Protein AF-A0A7S1WDT6-F1 (afdb_monomer_lite)

Foldseek 3Di:
DDDDPPPPPCDPVVVLVVLVVVLVVLCVVPPDDDDPPPPDDPPPVVSCVVCVVVPQDQPDPPDDDDPPPDKDKAWDADPPPRFIKIKIWGWGDDPPDIDIDIDIDGDDPPDDDPPCNPPPPPPDPPCDDCVNPPDQPQVVVDDPPDPPPPDPFAAADCVFLPVVRVVLAFKKFKDQQLPDGPWIKGAGHPQWIDIPQGIWGWGWDDDPVDPFGTWIWIDDPQKIWTWGWDPVCPPPVRATKIATLDIDRHPVDDDPVPDDCVVCVLSRDPPRDGPGSMMMGRDPVHPPPPPDD

Secondary structure (DSSP, 8-state):
--------TT--HHHHHHHHHHHHHHHHTS-----TT--SPPPHHHHHHHHGGGPPPP--TTS--------EEEEEE-TTT--EEEEEEEEEEETTEEEEEEEEEEPPTT-PPPTT-------S--S-SHHHHSS-HHHHHS-----------PPPPHHHHHHHHHTT-SEEEEETTSSS--EEEEEETTTEEEETTEEEEEEEE--TT--SPPEEEEEETTEEEEEEEEGGGGGGTPPPEEEEEEEEEBTTB--GGGS-HHHHHHHHSTTSPPSSS-EEEE-TT-TTS-S--

Radius of gyration: 24.66 Å; chains: 1; bounding box: 57×55×72 Å

Structure (mmCIF, N/CA/C/O backbone):
data_AF-A0A7S1WDT6-F1
#
_entry.id   AF-A0A7S1WDT6-F1
#
loop_
_atom_site.group_PDB
_atom_site.id
_atom_site.type_symbol
_atom_site.label_atom_id
_atom_site.label_alt_id
_atom_site.label_comp_id
_atom_site.label_asym_id
_atom_site.label_entity_id
_atom_site.label_seq_id
_atom_site.pdbx_PDB_ins_code
_atom_site.Cartn_x
_atom_site.Cartn_y
_atom_site.Cartn_z
_atom_site.occupancy
_atom_site.B_iso_or_equiv
_atom_site.auth_seq_id
_atom_site.auth_comp_id
_atom_site.auth_asym_id
_atom_site.auth_atom_id
_atom_site.pdbx_PDB_model_num
ATOM 1 N N . GLY A 1 1 ? 2.049 2.351 37.749 1.00 26.62 1 GLY A N 1
ATOM 2 C CA . GLY A 1 1 ? 2.563 3.447 36.909 1.00 26.62 1 GLY A CA 1
ATOM 3 C C . GLY A 1 1 ? 2.122 3.171 35.496 1.00 26.62 1 GLY A C 1
ATOM 4 O O . GLY A 1 1 ? 2.400 2.084 35.021 1.00 26.62 1 GLY A O 1
ATOM 5 N N . GLY A 1 2 ? 1.353 4.072 34.885 1.00 25.47 2 GLY A N 1
ATOM 6 C CA . GLY A 1 2 ? 0.931 3.913 33.493 1.00 25.47 2 GLY A CA 1
ATOM 7 C C . GLY A 1 2 ? 2.073 4.311 32.568 1.00 25.47 2 GLY A C 1
ATOM 8 O O . GLY A 1 2 ? 2.580 5.428 32.679 1.00 25.47 2 GLY A O 1
ATOM 9 N N . GLU A 1 3 ? 2.504 3.397 31.705 1.00 27.56 3 GLU A N 1
ATOM 10 C CA . GLU A 1 3 ? 3.476 3.706 30.664 1.00 27.56 3 GLU A CA 1
ATOM 11 C C . GLU A 1 3 ? 2.897 4.734 29.687 1.00 27.56 3 GLU A C 1
ATOM 13 O O . GLU A 1 3 ? 1.706 4.755 29.365 1.00 27.56 3 GLU A O 1
ATOM 18 N N . ARG A 1 4 ? 3.764 5.654 29.266 1.00 28.03 4 ARG A N 1
ATOM 19 C CA . ARG A 1 4 ? 3.441 6.780 28.398 1.00 28.03 4 ARG A CA 1
ATOM 20 C C . ARG A 1 4 ? 3.165 6.221 27.001 1.00 28.03 4 ARG A C 1
ATOM 22 O O . ARG A 1 4 ? 4.099 5.872 26.288 1.00 28.03 4 ARG A O 1
ATOM 29 N N . PHE A 1 5 ? 1.896 6.138 26.607 1.00 27.44 5 PHE A N 1
ATOM 30 C CA . PHE A 1 5 ? 1.534 5.836 25.223 1.00 27.44 5 PHE A CA 1
ATOM 31 C C . PHE A 1 5 ? 2.004 7.009 24.354 1.00 27.44 5 PHE A C 1
ATOM 33 O O . PHE A 1 5 ? 1.403 8.085 24.353 1.00 27.44 5 PHE A O 1
ATOM 40 N N . VAL A 1 6 ? 3.121 6.833 23.649 1.00 30.48 6 VAL A N 1
ATOM 41 C CA . VAL A 1 6 ? 3.509 7.728 22.559 1.00 30.48 6 VAL A CA 1
ATOM 42 C C . VAL A 1 6 ? 2.589 7.361 21.405 1.00 30.48 6 VAL A C 1
ATOM 44 O O . VAL A 1 6 ? 2.893 6.480 20.610 1.00 30.48 6 VAL A O 1
ATOM 47 N N . GLY A 1 7 ? 1.396 7.962 21.398 1.00 32.97 7 GLY A N 1
ATOM 48 C CA . GLY A 1 7 ? 0.466 7.853 20.285 1.00 32.97 7 GLY A CA 1
ATOM 49 C C . GLY A 1 7 ? 1.189 8.297 19.027 1.00 32.97 7 GLY A C 1
ATOM 50 O O . GLY A 1 7 ? 1.454 9.487 18.861 1.00 3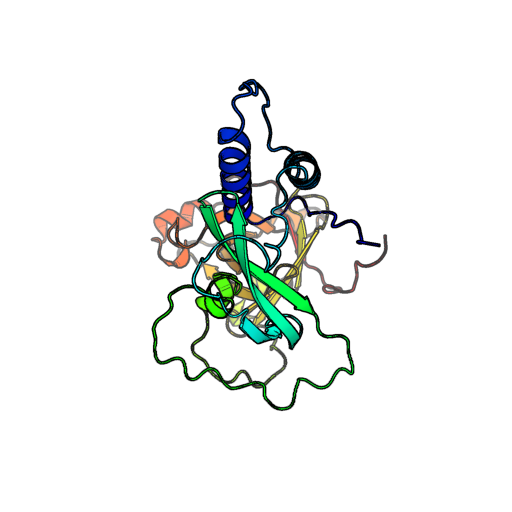2.97 7 GLY A O 1
ATOM 51 N N . ALA A 1 8 ? 1.567 7.320 18.206 1.00 34.94 8 ALA A N 1
ATOM 52 C CA . ALA A 1 8 ? 2.167 7.549 16.914 1.00 34.94 8 ALA A CA 1
ATOM 53 C C . ALA A 1 8 ? 1.276 8.517 16.132 1.00 34.94 8 ALA A C 1
ATOM 55 O O . ALA A 1 8 ? 0.048 8.426 16.163 1.00 34.94 8 ALA A O 1
ATOM 56 N N . SER A 1 9 ? 1.912 9.422 15.407 1.00 33.16 9 SER A N 1
ATOM 57 C CA . SER A 1 9 ? 1.346 10.347 14.422 1.00 33.16 9 SER A CA 1
ATOM 58 C C . SER A 1 9 ? 0.532 9.681 13.292 1.00 33.16 9 SER A C 1
ATOM 60 O O . SER A 1 9 ? 0.111 10.367 12.369 1.00 33.16 9 SER A O 1
ATOM 62 N N . ASP A 1 10 ? 0.257 8.379 13.396 1.00 38.50 10 ASP A N 1
ATOM 63 C CA . ASP A 1 10 ? -0.354 7.518 12.387 1.00 38.50 10 ASP A CA 1
ATOM 64 C C . ASP A 1 10 ? -1.618 6.822 12.915 1.00 38.50 10 ASP A C 1
ATOM 66 O O . ASP A 1 10 ? -1.903 5.671 12.583 1.00 38.50 10 ASP A O 1
ATOM 70 N N . LEU A 1 11 ? -2.411 7.495 13.758 1.00 47.97 11 LEU A N 1
ATOM 71 C CA . LEU A 1 11 ? -3.788 7.038 13.953 1.00 47.97 11 LEU A CA 1
ATOM 72 C C . LEU A 1 11 ? -4.481 7.032 12.588 1.00 47.97 11 LEU A C 1
ATOM 74 O O . LEU A 1 11 ? -4.348 7.995 11.829 1.00 47.97 11 LEU A O 1
ATOM 78 N N . ALA A 1 12 ? -5.221 5.968 12.282 1.00 53.84 12 ALA A N 1
ATOM 79 C CA . ALA A 1 12 ? -6.007 5.911 11.059 1.00 53.84 12 ALA A CA 1
ATOM 80 C C . ALA A 1 12 ? -6.899 7.178 10.958 1.00 53.84 12 ALA A C 1
ATOM 82 O O . ALA A 1 12 ? -7.413 7.640 11.982 1.00 53.84 12 ALA A O 1
ATOM 83 N N . PRO A 1 13 ? -7.034 7.819 9.779 1.00 49.00 13 PRO A N 1
ATOM 84 C CA . PRO A 1 13 ? -7.700 9.124 9.664 1.00 49.00 13 PRO A CA 1
ATOM 85 C C . PRO A 1 13 ? -9.135 9.159 10.207 1.00 49.00 13 PRO A C 1
ATOM 87 O O . PRO A 1 13 ? -9.582 10.170 10.736 1.00 49.00 13 PRO A O 1
ATOM 90 N N . ASP A 1 14 ? -9.853 8.047 10.115 1.00 44.75 14 ASP A N 1
ATOM 91 C CA . ASP A 1 14 ? -11.170 7.835 10.716 1.00 44.75 14 ASP A CA 1
ATOM 92 C C . ASP A 1 14 ? -11.129 7.860 12.250 1.00 44.75 14 ASP A C 1
ATOM 94 O O . ASP A 1 14 ? -11.975 8.499 12.874 1.00 44.75 14 ASP A O 1
ATOM 98 N N . LEU A 1 15 ? -10.112 7.254 12.862 1.00 58.62 15 LEU A N 1
ATOM 99 C CA . LEU A 1 15 ? -9.871 7.338 14.300 1.00 58.62 15 LEU A CA 1
ATOM 100 C C . LEU A 1 15 ? -9.477 8.759 14.726 1.00 58.62 15 LEU A C 1
ATOM 102 O O . LEU A 1 15 ? -9.926 9.222 15.772 1.00 58.62 15 LEU A O 1
ATOM 106 N N . GLN A 1 16 ? -8.713 9.488 13.907 1.00 53.78 16 GLN A N 1
ATOM 107 C CA . GLN A 1 16 ? -8.427 10.908 14.155 1.00 53.78 16 GLN A CA 1
ATOM 108 C C . GLN A 1 16 ? -9.712 11.745 14.140 1.00 53.78 16 GLN A C 1
ATOM 110 O O . GLN A 1 16 ? -9.952 12.506 15.074 1.00 53.78 16 GLN A O 1
ATOM 115 N N . VAL A 1 17 ? -10.574 11.562 13.134 1.00 55.88 17 VAL A N 1
ATOM 116 C CA . VAL A 1 17 ? -11.878 12.244 13.034 1.00 55.88 17 VAL A CA 1
ATOM 117 C C . VAL A 1 17 ? -12.789 11.875 14.207 1.00 55.88 17 VAL A C 1
ATOM 119 O O . VAL A 1 17 ? -13.411 12.758 14.800 1.00 55.88 17 VAL A O 1
ATOM 122 N N . ALA A 1 18 ? -12.841 10.597 14.589 1.00 63.66 18 ALA A N 1
ATOM 123 C CA . ALA A 1 18 ? -13.619 10.137 15.735 1.00 63.66 18 ALA A CA 1
ATOM 124 C C . ALA A 1 18 ? -13.128 10.777 17.042 1.00 63.66 18 ALA A C 1
ATOM 126 O O . ALA A 1 18 ? -13.936 11.291 17.813 1.00 63.66 18 ALA A O 1
ATOM 127 N N . LEU A 1 19 ? -11.813 10.821 17.269 1.00 62.44 19 LEU A N 1
ATOM 128 C CA . LEU A 1 19 ? -11.220 11.461 18.445 1.00 62.44 19 LEU A CA 1
ATOM 129 C C . LEU A 1 19 ? -11.440 12.975 18.456 1.00 62.44 19 LEU A C 1
ATOM 131 O O . LEU A 1 19 ? -11.729 13.532 19.513 1.00 62.44 19 LEU A O 1
ATOM 135 N N . MET A 1 20 ? -11.379 13.634 17.296 1.00 57.69 20 MET A N 1
ATOM 136 C CA . MET A 1 20 ? -11.708 15.055 17.165 1.00 57.69 20 MET A CA 1
ATOM 137 C C . MET A 1 20 ? -13.166 15.312 17.536 1.00 57.69 20 MET A C 1
ATOM 139 O O . MET A 1 20 ? -13.462 16.220 18.306 1.00 57.69 20 MET A O 1
ATOM 143 N N . ARG A 1 21 ? -14.081 14.464 17.057 1.00 60.41 21 ARG A N 1
ATOM 144 C CA . ARG A 1 21 ? -15.506 14.593 17.357 1.00 60.41 21 ARG A CA 1
ATOM 145 C C . ARG A 1 21 ? -15.811 14.331 18.829 1.00 60.41 21 ARG A C 1
ATOM 147 O O . ARG A 1 21 ? -16.617 15.043 19.420 1.00 60.41 21 ARG A O 1
ATOM 154 N N . ILE A 1 22 ? -15.155 13.341 19.431 1.00 63.25 22 ILE A N 1
ATOM 155 C CA . ILE A 1 22 ? -15.232 13.077 20.874 1.00 63.25 22 ILE A CA 1
ATOM 156 C C . ILE A 1 22 ? -14.720 14.292 21.659 1.00 63.25 22 ILE A C 1
ATOM 158 O O . ILE A 1 22 ? -15.359 14.701 22.627 1.00 63.25 22 ILE A O 1
ATOM 162 N N . HIS A 1 23 ? -13.618 14.908 21.221 1.00 59.66 23 HIS A N 1
ATOM 163 C CA . HIS A 1 23 ? -13.080 16.119 21.836 1.00 59.66 23 HIS A CA 1
ATOM 164 C C . HIS A 1 23 ? -14.052 17.305 21.731 1.00 59.66 23 HIS A C 1
ATOM 166 O O . HIS A 1 23 ? -14.363 17.926 22.745 1.00 59.66 23 HIS A O 1
ATOM 172 N N . GLU A 1 24 ? -14.602 17.579 20.545 1.00 60.53 24 GLU A N 1
ATOM 173 C CA . GLU A 1 24 ? -15.617 18.622 20.338 1.00 60.53 24 GLU A CA 1
ATOM 174 C C . GLU A 1 24 ? -16.837 18.430 21.245 1.00 60.53 24 GLU A C 1
ATOM 176 O O . GLU A 1 24 ? -17.303 19.382 21.867 1.00 60.53 24 GLU A O 1
ATOM 181 N N . LEU A 1 25 ? -17.346 17.198 21.348 1.00 58.75 25 LEU A N 1
ATOM 182 C CA . LEU A 1 25 ? -18.493 16.871 22.196 1.00 58.75 25 LEU A CA 1
ATOM 183 C C . LEU A 1 25 ? -18.177 17.040 23.688 1.00 58.75 25 LEU A C 1
ATOM 185 O O . LEU A 1 25 ? -19.023 17.527 24.438 1.00 58.75 25 LEU A O 1
ATOM 189 N N . ALA A 1 26 ? -16.963 16.688 24.117 1.00 59.03 26 ALA A N 1
ATOM 190 C CA . ALA A 1 26 ? -16.516 16.897 25.492 1.00 59.03 26 ALA A CA 1
ATOM 191 C C . ALA A 1 26 ? -16.398 18.392 25.841 1.00 59.03 26 ALA A C 1
ATOM 193 O O . ALA A 1 26 ? -16.759 18.791 26.949 1.00 59.03 26 ALA A O 1
ATOM 194 N N . VAL A 1 27 ? -15.943 19.219 24.893 1.00 59.66 27 VAL A N 1
ATOM 195 C CA . VAL A 1 27 ? -15.761 20.671 25.068 1.00 59.66 27 VAL A CA 1
ATOM 196 C C . VAL A 1 27 ? -17.079 21.440 24.951 1.00 59.66 27 VAL A C 1
ATOM 198 O O . VAL A 1 27 ? -17.296 22.381 25.711 1.00 59.66 27 VAL A O 1
ATOM 201 N N . ALA A 1 28 ? -18.000 21.037 24.072 1.00 57.81 28 ALA A N 1
ATOM 202 C CA . ALA A 1 28 ? -19.304 21.691 23.907 1.00 57.81 28 ALA A CA 1
ATOM 203 C C . ALA A 1 28 ? -20.180 21.640 25.178 1.00 57.81 28 ALA A C 1
ATOM 205 O O . ALA A 1 28 ? -21.069 22.472 25.347 1.00 57.81 28 ALA A O 1
ATOM 206 N N . GLY A 1 29 ? -19.905 20.705 26.097 1.00 54.53 29 GLY A N 1
ATOM 207 C CA . GLY A 1 29 ? -20.515 20.657 27.432 1.00 54.53 29 GLY A CA 1
ATOM 208 C C . GLY A 1 29 ? -19.984 21.709 28.417 1.00 54.53 29 GLY A C 1
ATOM 209 O O . GLY A 1 29 ? -20.568 21.900 29.481 1.00 54.53 29 GLY A O 1
ATOM 210 N N . THR A 1 30 ? -18.899 22.409 28.079 1.00 49.03 30 THR A N 1
ATOM 211 C CA . THR A 1 30 ? -18.354 23.530 28.851 1.00 49.03 30 THR A CA 1
ATOM 212 C C . THR A 1 30 ? -18.602 24.835 28.115 1.00 49.03 30 THR A C 1
ATOM 214 O O . THR A 1 30 ? -18.103 25.056 27.020 1.00 49.03 30 THR A O 1
ATOM 217 N N . THR A 1 31 ? -19.351 25.745 28.729 1.00 46.53 31 THR A N 1
ATOM 218 C CA . THR A 1 31 ? -19.718 27.072 28.201 1.00 46.53 31 THR A CA 1
ATOM 219 C C . THR A 1 31 ? -18.538 28.057 28.072 1.00 46.53 31 THR A C 1
ATOM 221 O O . THR A 1 31 ? -18.723 29.270 28.154 1.00 46.53 31 THR A O 1
ATOM 224 N N . GLY A 1 32 ? -17.309 27.570 27.883 1.00 50.16 32 GLY A N 1
ATOM 225 C CA . GLY A 1 32 ? -16.106 28.373 27.691 1.00 50.16 32 GLY A CA 1
ATOM 226 C C . GLY A 1 32 ? -15.715 28.433 26.218 1.00 50.16 32 GLY A C 1
ATOM 227 O O . GLY A 1 32 ? -15.351 27.419 25.631 1.00 50.16 32 GLY A O 1
ATOM 228 N N . LYS A 1 33 ? -15.773 29.629 25.623 1.00 45.94 33 LYS A N 1
ATOM 229 C CA . LYS A 1 33 ? -15.303 29.912 24.258 1.00 45.94 33 LYS A CA 1
ATOM 230 C C . LYS A 1 33 ? -13.835 29.491 24.099 1.00 45.94 33 LYS A C 1
ATOM 232 O O . LYS A 1 33 ? -12.950 30.222 24.535 1.00 45.94 33 LYS A O 1
ATOM 237 N N . PHE A 1 34 ? -13.571 28.369 23.435 1.00 47.62 34 PHE A N 1
ATOM 238 C CA . PHE A 1 34 ? -12.261 28.137 22.832 1.00 47.62 34 PHE A CA 1
ATOM 239 C C . PHE A 1 34 ? -12.220 28.823 21.465 1.00 47.62 34 PHE A C 1
ATOM 241 O O . PHE A 1 34 ? -13.131 28.681 20.650 1.00 47.62 34 PHE A O 1
ATOM 248 N N . ALA A 1 35 ? -11.194 29.650 21.272 1.00 45.47 35 ALA A N 1
ATOM 249 C CA . ALA A 1 35 ? -10.995 30.453 20.077 1.00 45.47 35 ALA A CA 1
ATOM 250 C C . ALA A 1 35 ? -10.724 29.558 18.859 1.00 45.47 35 ALA A C 1
ATOM 252 O O . ALA A 1 35 ? -9.894 28.654 18.912 1.00 45.47 35 ALA A O 1
ATOM 253 N N . ALA A 1 36 ? -11.402 29.855 17.752 1.00 47.84 36 ALA A N 1
ATOM 254 C CA . ALA A 1 36 ? -11.331 29.153 16.470 1.00 47.84 36 ALA A CA 1
ATOM 255 C C . ALA A 1 36 ? -9.990 29.330 15.712 1.00 47.84 36 ALA A C 1
ATOM 257 O O . ALA A 1 36 ? -9.953 29.191 14.494 1.00 47.84 36 ALA A O 1
ATOM 258 N N . GLU A 1 37 ? -8.895 29.656 16.404 1.00 44.19 37 GLU A N 1
ATOM 259 C CA . GLU A 1 37 ? -7.611 30.036 15.791 1.00 44.19 37 GLU A CA 1
ATOM 260 C C . GLU A 1 37 ? -6.515 28.961 15.893 1.00 44.19 37 GLU A C 1
ATOM 262 O O . GLU A 1 37 ? -5.407 29.162 15.398 1.00 44.19 37 GLU A O 1
ATOM 267 N N . ALA A 1 38 ? -6.793 27.792 16.477 1.00 42.78 38 ALA A N 1
ATOM 268 C CA . ALA A 1 38 ? -5.830 26.690 16.487 1.00 42.78 38 ALA A CA 1
ATOM 269 C C . ALA A 1 38 ? -5.794 25.988 15.115 1.00 42.78 38 ALA A C 1
ATOM 271 O O . ALA A 1 38 ? -6.509 25.019 14.863 1.00 42.78 38 ALA A O 1
ATOM 272 N N . VAL A 1 39 ? -4.956 26.493 14.208 1.00 37.19 39 VAL A N 1
ATOM 273 C CA . VAL A 1 39 ? -4.614 25.823 12.946 1.00 37.19 39 VAL A CA 1
ATOM 274 C C . VAL A 1 39 ? -3.727 24.615 13.263 1.00 37.19 39 VAL A C 1
ATOM 276 O O . VAL A 1 39 ? -2.512 24.739 13.388 1.00 37.19 39 VAL A O 1
ATOM 279 N N . GLY A 1 40 ? -4.338 23.441 13.427 1.00 49.03 40 GLY A N 1
ATOM 280 C CA . GLY A 1 40 ? -3.635 22.165 13.586 1.00 49.03 40 GLY A CA 1
ATOM 281 C C . GLY A 1 40 ? -4.313 21.223 14.578 1.00 49.03 40 GLY A C 1
ATOM 282 O O . GLY A 1 40 ? -4.915 21.658 15.556 1.00 49.03 40 GLY A O 1
ATOM 283 N N . PHE A 1 41 ? -4.209 19.916 14.326 1.00 47.75 41 PHE A N 1
ATOM 284 C CA . PHE A 1 41 ? -4.684 18.898 15.261 1.00 47.75 41 PHE A CA 1
ATOM 285 C C . PHE A 1 41 ? -3.762 18.913 16.491 1.00 47.75 41 PHE A C 1
ATOM 287 O O . PHE A 1 41 ? -2.562 18.657 16.331 1.00 47.75 41 PHE A O 1
ATOM 294 N N . PRO A 1 42 ? -4.248 19.214 17.710 1.00 56.78 42 PRO A N 1
ATOM 295 C CA . PRO A 1 42 ? -3.440 18.996 18.901 1.00 56.78 42 PRO A CA 1
ATOM 296 C C . PRO A 1 42 ? -3.070 17.513 18.917 1.00 56.78 42 PRO A C 1
ATOM 298 O O . PRO A 1 42 ? -3.948 16.658 18.818 1.00 56.78 42 PRO A O 1
ATOM 301 N N . GLY A 1 43 ? -1.775 17.186 18.963 1.00 58.22 43 GLY A N 1
ATOM 302 C CA . GLY A 1 43 ? -1.341 15.787 18.975 1.00 58.22 43 GLY A CA 1
ATOM 303 C C . GLY A 1 43 ? -2.087 14.991 20.054 1.00 58.22 43 GLY A C 1
ATOM 304 O O . GLY A 1 43 ? -2.492 15.561 21.067 1.00 58.22 43 GLY A O 1
ATOM 305 N N . LEU A 1 44 ? -2.273 13.679 19.866 1.00 51.09 44 LEU A N 1
ATOM 306 C CA . LEU A 1 44 ? -3.100 12.833 20.746 1.00 51.09 44 LEU A CA 1
ATOM 307 C C . LEU A 1 44 ? -2.812 13.044 22.243 1.00 51.09 44 LEU A C 1
ATOM 309 O O . LEU A 1 44 ? -3.730 13.077 23.055 1.00 51.09 44 LEU A O 1
ATOM 313 N N . ALA A 1 45 ? -1.541 13.227 22.605 1.00 53.69 45 ALA A N 1
ATOM 314 C CA . ALA A 1 45 ? -1.126 13.491 23.979 1.00 53.69 45 ALA A CA 1
ATOM 315 C C . ALA A 1 45 ? -1.754 14.768 24.565 1.00 53.69 45 ALA A C 1
ATOM 317 O O . ALA A 1 45 ? -2.137 14.782 25.733 1.00 53.69 45 ALA A O 1
ATOM 318 N N . GLU A 1 46 ? -1.883 15.822 23.762 1.00 61.62 46 GLU A N 1
ATOM 319 C CA . GLU A 1 46 ? -2.496 17.085 24.162 1.00 61.62 46 GLU A CA 1
ATOM 320 C C . GLU A 1 46 ? -4.019 16.960 24.249 1.00 61.62 46 GLU A C 1
ATOM 322 O O . GLU A 1 46 ? -4.602 17.427 25.226 1.00 61.62 46 GLU A O 1
ATOM 327 N N . VAL A 1 47 ? -4.657 16.237 23.318 1.00 60.44 47 VAL A N 1
ATOM 328 C CA . VAL A 1 47 ? -6.086 15.885 23.427 1.00 60.44 47 VAL A CA 1
ATOM 329 C C . VAL A 1 47 ? -6.341 15.139 24.732 1.00 60.44 47 VAL A C 1
ATOM 331 O O . VAL A 1 47 ? -7.166 15.581 25.522 1.00 60.44 47 VAL A O 1
ATOM 334 N N . LEU A 1 48 ? -5.581 14.076 25.014 1.00 59.44 48 LEU A N 1
ATOM 335 C CA . LEU A 1 48 ? -5.710 13.286 26.242 1.00 59.44 48 LEU A CA 1
ATOM 336 C C . LEU A 1 48 ? -5.443 14.116 27.505 1.00 59.44 48 LEU A C 1
ATOM 338 O O . LEU A 1 48 ? -6.123 13.938 28.517 1.00 59.44 48 LEU A O 1
ATOM 342 N N . ARG A 1 49 ? -4.474 15.041 27.463 1.00 72.56 49 ARG A N 1
ATOM 343 C CA . ARG A 1 49 ? -4.187 15.962 28.573 1.00 72.56 49 ARG A CA 1
ATOM 344 C C . ARG A 1 49 ? -5.362 16.903 28.829 1.00 72.56 49 ARG A C 1
ATOM 346 O O . ARG A 1 49 ? -5.762 17.056 29.982 1.00 72.56 49 ARG A O 1
ATOM 353 N N . LEU A 1 50 ? -5.907 17.514 27.778 1.00 65.38 50 LEU A N 1
ATOM 354 C CA . LEU A 1 50 ? -7.036 18.445 27.853 1.00 65.38 50 LEU A CA 1
ATOM 355 C C . LEU A 1 50 ? -8.335 17.735 28.251 1.00 65.38 50 LEU A C 1
ATOM 357 O O . LEU A 1 50 ? -9.132 18.295 29.001 1.00 65.38 50 LEU A O 1
ATOM 361 N N . THR A 1 51 ? -8.535 16.485 27.825 1.00 63.09 51 THR A N 1
ATOM 362 C CA . THR A 1 51 ? -9.731 15.701 28.165 1.00 63.09 51 THR A CA 1
ATOM 363 C C . THR A 1 51 ? -9.637 14.997 29.517 1.00 63.09 51 THR A C 1
ATOM 365 O O . THR A 1 51 ? -10.625 14.419 29.961 1.00 63.09 51 THR A O 1
ATOM 368 N N . ARG A 1 52 ? -8.493 15.050 30.215 1.00 70.50 52 ARG A N 1
ATOM 369 C CA . ARG A 1 52 ? -8.286 14.336 31.489 1.00 70.50 52 ARG A CA 1
ATOM 370 C C . ARG A 1 52 ? -9.282 14.741 32.578 1.00 70.50 52 ARG A C 1
ATOM 372 O O . ARG A 1 52 ? -9.731 13.881 33.323 1.00 70.50 52 ARG A O 1
ATOM 379 N N . GLY A 1 53 ? -9.648 16.022 32.654 1.00 65.75 53 GLY A N 1
ATOM 380 C CA . GLY A 1 53 ? -10.660 16.520 33.600 1.00 65.75 53 GLY A CA 1
ATOM 381 C C . GLY A 1 53 ? -12.099 16.121 33.247 1.00 65.75 53 GLY A C 1
ATOM 382 O O . GLY A 1 53 ? -13.009 16.330 34.040 1.00 65.75 53 GLY A O 1
ATOM 383 N N . PHE A 1 54 ? -12.298 15.547 32.061 1.00 59.91 54 PHE A N 1
ATOM 384 C CA . PHE A 1 54 ? -13.567 15.006 31.581 1.00 59.91 54 PHE A CA 1
ATOM 385 C C . PHE A 1 54 ? -13.561 13.478 31.542 1.00 59.91 54 PHE A C 1
ATOM 387 O O . PHE A 1 54 ? -14.481 12.889 30.970 1.00 59.91 54 PHE A O 1
ATOM 394 N N . ALA A 1 55 ? -12.528 12.842 32.109 1.00 59.78 55 ALA A N 1
ATOM 395 C CA . ALA A 1 55 ? -12.516 11.403 32.286 1.00 59.78 55 ALA A CA 1
ATOM 396 C C . ALA A 1 55 ? -13.783 11.011 33.047 1.00 59.78 55 ALA A C 1
ATOM 398 O O . ALA A 1 55 ? -14.095 11.585 34.091 1.00 59.78 55 ALA A O 1
ATOM 399 N N . ILE A 1 56 ? -14.545 10.084 32.473 1.00 53.66 56 ILE A N 1
ATOM 400 C CA . ILE A 1 56 ? -15.728 9.568 33.141 1.00 53.66 56 ILE A CA 1
ATOM 401 C C . ILE A 1 56 ? -15.222 8.733 34.313 1.00 53.66 56 ILE A C 1
ATOM 403 O O . ILE A 1 56 ? -14.477 7.774 34.108 1.00 53.66 56 ILE A O 1
ATOM 407 N N . GLU A 1 57 ? -15.576 9.135 35.529 1.00 59.66 57 GLU A N 1
ATOM 408 C CA . GLU A 1 57 ? -15.387 8.285 36.697 1.00 59.66 57 GLU A CA 1
ATOM 409 C C . GLU A 1 57 ? -16.294 7.064 36.529 1.00 59.66 57 GLU A C 1
ATOM 411 O O . GLU A 1 57 ? -17.440 7.192 36.086 1.00 59.66 57 GLU A O 1
ATOM 416 N N . GLU A 1 58 ? -15.765 5.869 36.806 1.00 57.97 58 GLU A N 1
ATOM 417 C CA . GLU A 1 58 ? -16.596 4.668 36.818 1.00 57.97 58 GLU A CA 1
ATOM 418 C C . GLU A 1 58 ? -17.757 4.926 37.773 1.00 57.97 58 GLU A C 1
ATOM 420 O O . GLU A 1 58 ? -17.531 5.332 38.914 1.00 57.97 58 GLU A O 1
ATOM 425 N N . ALA A 1 59 ? -18.988 4.768 37.276 1.00 56.91 59 ALA A N 1
ATOM 426 C CA . ALA A 1 59 ? -20.170 5.018 38.080 1.00 56.91 59 ALA A CA 1
ATOM 427 C C . ALA A 1 59 ? -20.051 4.176 39.355 1.00 56.91 59 ALA A C 1
ATOM 429 O O . ALA A 1 59 ? -20.045 2.943 39.285 1.00 56.91 59 ALA A O 1
ATOM 430 N N . SER A 1 60 ? -19.903 4.835 40.509 1.00 57.72 60 SER A N 1
ATOM 431 C CA . SER A 1 60 ? -19.990 4.134 41.779 1.00 57.72 60 SER A CA 1
ATOM 432 C C . SER A 1 60 ? -21.387 3.531 41.841 1.00 57.72 60 SER A C 1
ATOM 434 O O . SER A 1 60 ? -22.379 4.160 41.472 1.00 57.72 60 SER A O 1
ATOM 436 N N . THR A 1 61 ? -21.479 2.283 42.279 1.00 57.12 61 THR A N 1
ATOM 437 C CA . THR A 1 61 ? -22.736 1.527 42.373 1.00 57.12 61 THR A CA 1
ATOM 438 C C . THR A 1 61 ? -23.775 2.141 43.325 1.00 57.12 61 THR A C 1
ATOM 440 O O . THR A 1 61 ? -24.790 1.505 43.593 1.00 57.12 61 THR A O 1
ATOM 443 N N . GLU A 1 62 ? -23.536 3.337 43.865 1.00 55.66 62 GLU A N 1
ATOM 444 C CA . GLU A 1 62 ? -24.249 3.868 45.023 1.00 55.66 62 GLU A CA 1
ATOM 445 C C . GLU A 1 62 ? -25.335 4.906 44.707 1.00 55.66 62 GLU A C 1
ATOM 447 O O . GLU A 1 62 ? -26.209 5.073 45.550 1.00 55.66 62 GLU A O 1
ATOM 452 N N . ASP A 1 63 ? -25.394 5.522 43.517 1.00 46.38 63 ASP A N 1
ATOM 453 C CA . ASP A 1 63 ? -26.382 6.587 43.264 1.00 46.38 63 ASP A CA 1
ATOM 454 C C . ASP A 1 63 ? -27.205 6.419 41.975 1.00 46.38 63 ASP A C 1
ATOM 456 O O . ASP A 1 63 ? -26.762 6.703 40.863 1.00 46.38 63 ASP A O 1
ATOM 460 N N . GLY A 1 64 ? -28.479 6.056 42.159 1.00 53.78 64 GLY A N 1
ATOM 461 C CA . GLY A 1 64 ? -29.549 6.277 41.183 1.00 53.78 64 GLY A CA 1
ATOM 462 C C . GLY A 1 64 ? -29.885 5.078 40.295 1.00 53.78 64 GLY A C 1
ATOM 463 O O . GLY A 1 64 ? -29.058 4.555 39.560 1.00 53.78 64 GLY A O 1
ATOM 464 N N . ALA A 1 65 ? -31.156 4.673 40.338 1.00 45.94 65 ALA A N 1
ATOM 465 C CA . ALA A 1 65 ? -31.736 3.494 39.697 1.00 45.94 65 ALA A CA 1
ATOM 466 C C . ALA A 1 65 ? -31.761 3.528 38.149 1.00 45.94 65 ALA A C 1
ATOM 468 O O . ALA A 1 65 ? -32.827 3.489 37.532 1.00 45.94 65 ALA A O 1
ATOM 469 N N . ALA A 1 66 ? -30.599 3.545 37.496 1.00 51.47 66 ALA A N 1
ATOM 470 C CA . ALA A 1 66 ? -30.478 2.921 36.184 1.00 51.47 66 ALA A CA 1
ATOM 471 C C . ALA A 1 66 ? -30.603 1.395 36.379 1.00 51.47 66 ALA A C 1
ATOM 473 O O . ALA A 1 66 ? -30.081 0.871 37.368 1.00 51.47 66 ALA A O 1
ATOM 474 N N . PRO A 1 67 ? -31.309 0.653 35.501 1.00 57.97 67 PRO A N 1
ATOM 475 C CA . PRO A 1 67 ? -31.359 -0.803 35.597 1.00 57.97 67 PRO A CA 1
ATOM 476 C C . PRO A 1 67 ? -29.926 -1.319 35.668 1.00 57.97 67 PRO A C 1
ATOM 478 O O . PRO A 1 67 ? -29.125 -0.949 34.813 1.00 57.97 67 PRO A O 1
ATOM 481 N N . ALA A 1 68 ? -29.618 -2.110 36.703 1.00 68.31 68 ALA A N 1
ATOM 482 C CA . ALA A 1 68 ? -28.280 -2.615 36.986 1.00 68.31 68 ALA A CA 1
ATOM 483 C C . ALA A 1 68 ? -27.665 -3.208 35.714 1.0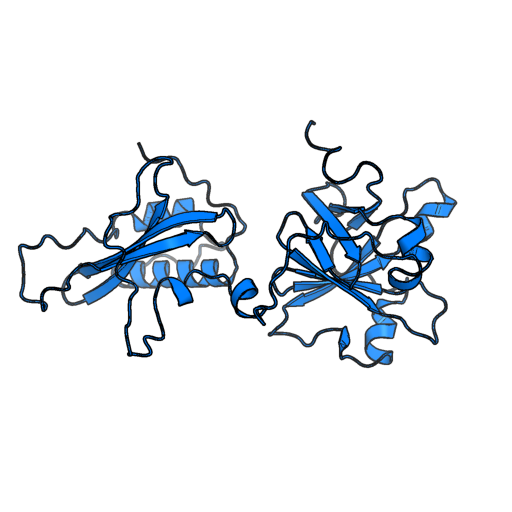0 68.31 68 ALA A C 1
ATOM 485 O O . ALA A 1 68 ? -27.943 -4.351 35.336 1.00 68.31 68 ALA A O 1
ATOM 486 N N . PHE A 1 69 ? -26.867 -2.404 35.011 1.00 77.94 69 PHE A N 1
ATOM 487 C CA . PHE A 1 69 ? -26.155 -2.874 33.846 1.00 77.94 69 PHE A CA 1
ATOM 488 C C . PHE A 1 69 ? -25.117 -3.840 34.376 1.00 77.94 69 PHE A C 1
ATOM 490 O O . PHE A 1 69 ? -24.171 -3.445 35.051 1.00 77.94 69 PHE A O 1
ATOM 497 N N . ARG A 1 70 ? -25.331 -5.126 34.117 1.00 82.69 70 ARG A N 1
ATOM 498 C CA . ARG A 1 70 ? -24.380 -6.157 34.498 1.00 82.69 70 ARG A CA 1
ATOM 499 C C . ARG A 1 70 ? -23.156 -6.007 33.592 1.00 82.69 70 ARG A C 1
ATOM 501 O O . ARG A 1 70 ? -23.325 -6.206 32.382 1.00 82.69 70 ARG A O 1
ATOM 508 N N . PRO A 1 71 ? -21.967 -5.672 34.137 1.00 80.81 71 PRO A N 1
ATOM 509 C CA . PRO A 1 71 ? -20.746 -5.621 33.347 1.00 80.81 71 PRO A CA 1
ATOM 510 C C . PRO A 1 71 ? -20.567 -6.931 32.586 1.00 80.81 71 PRO A C 1
ATOM 512 O O . PRO A 1 71 ? -20.908 -8.007 33.093 1.00 80.81 71 PRO A O 1
ATOM 515 N N . ARG A 1 72 ? -20.087 -6.834 31.349 1.00 84.81 72 ARG A N 1
ATOM 516 C CA . ARG A 1 72 ? -19.894 -7.995 30.472 1.00 84.81 72 ARG A CA 1
ATOM 517 C C . ARG A 1 72 ? -18.420 -8.116 30.158 1.00 84.81 72 ARG A C 1
ATOM 519 O O . ARG A 1 72 ? -17.803 -7.107 29.840 1.00 84.81 72 ARG A O 1
ATOM 526 N N . SER A 1 73 ? -17.882 -9.325 30.194 1.00 84.88 73 SER A N 1
ATOM 527 C CA . SER A 1 73 ? -16.544 -9.589 29.680 1.00 84.88 73 SER A CA 1
ATOM 528 C C . SER A 1 73 ? -16.592 -10.604 28.545 1.00 84.88 73 SER A C 1
ATOM 530 O O . SER A 1 73 ? -17.411 -11.525 28.540 1.00 84.88 73 SER A O 1
ATOM 532 N N . GLU A 1 74 ? -15.737 -10.399 27.550 1.00 84.69 74 GLU A N 1
ATOM 533 C CA . GLU A 1 74 ? -15.561 -11.284 26.406 1.00 84.69 74 GLU A CA 1
ATOM 534 C C . GLU A 1 74 ? -14.077 -11.603 26.236 1.00 84.69 74 GLU A C 1
ATOM 536 O O . GLU A 1 74 ? -13.259 -10.729 25.939 1.00 84.69 74 GLU A O 1
ATOM 541 N N . VAL A 1 75 ? -13.730 -12.878 26.395 1.00 84.94 75 VAL A N 1
ATOM 542 C CA . VAL A 1 75 ? -12.379 -13.375 26.131 1.00 84.94 75 VAL A CA 1
ATOM 543 C C . VAL A 1 75 ? -12.271 -13.757 24.658 1.00 84.94 75 VAL A C 1
ATOM 545 O O . VAL A 1 75 ? -13.112 -14.483 24.124 1.00 84.94 75 VAL A O 1
ATOM 548 N N . HIS A 1 76 ? -11.230 -13.277 23.990 1.00 77.75 76 HIS A N 1
ATOM 549 C CA . HIS A 1 76 ? -10.935 -13.579 22.594 1.00 77.75 76 HIS A CA 1
ATOM 550 C C . HIS A 1 76 ? -9.423 -13.709 22.379 1.00 77.75 76 HIS A C 1
ATOM 552 O O . HIS A 1 76 ? -8.628 -13.443 23.275 1.00 77.75 76 HIS A O 1
ATOM 558 N N . LYS A 1 77 ? -9.012 -14.179 21.199 1.00 76.50 77 LYS A N 1
ATOM 559 C CA . LYS A 1 77 ? -7.602 -14.168 20.793 1.00 76.50 77 LYS A CA 1
ATOM 560 C C . LYS A 1 77 ? -7.370 -12.988 19.864 1.00 76.50 77 LYS A C 1
ATOM 562 O O . LYS A 1 77 ? -8.126 -12.810 18.908 1.00 76.50 77 LYS A O 1
ATOM 567 N N . CYS A 1 78 ? -6.318 -12.223 20.129 1.00 71.06 78 CYS A N 1
ATOM 568 C CA . CYS A 1 78 ? -5.843 -11.176 19.241 1.00 71.06 78 CYS A CA 1
ATOM 569 C C . CYS A 1 78 ? -5.596 -11.771 17.853 1.00 71.06 78 CYS A C 1
ATOM 571 O O . CYS A 1 78 ? -4.830 -12.728 17.722 1.00 71.06 78 CYS A O 1
ATOM 573 N N . HIS A 1 79 ? -6.201 -11.199 16.813 1.00 59.84 79 HIS A N 1
ATOM 574 C CA . HIS A 1 79 ? -6.027 -11.706 15.450 1.00 59.84 79 HIS A CA 1
ATOM 575 C C . HIS A 1 79 ? -4.585 -11.539 14.939 1.00 59.84 79 HIS A C 1
ATOM 577 O O . HIS A 1 79 ? -4.139 -12.304 14.094 1.00 59.84 79 HIS A O 1
ATOM 583 N N . VAL A 1 80 ? -3.848 -10.561 15.477 1.00 58.72 80 VAL A N 1
ATOM 584 C CA . VAL A 1 80 ? -2.479 -10.250 15.047 1.00 58.72 80 VAL A CA 1
ATOM 585 C C . VAL A 1 80 ? -1.445 -11.097 15.788 1.00 58.72 80 VAL A C 1
ATOM 587 O O . VAL A 1 80 ? -0.612 -11.736 15.159 1.00 58.72 80 VAL A O 1
ATOM 590 N N . CYS A 1 81 ? -1.473 -11.111 17.125 1.00 69.44 81 CYS A N 1
ATOM 591 C CA . CYS A 1 81 ? -0.427 -11.769 17.921 1.00 69.44 81 CYS A CA 1
ATOM 592 C C . CYS A 1 81 ? -0.843 -13.114 18.537 1.00 69.44 81 CYS A C 1
ATOM 594 O O . CYS A 1 81 ? -0.029 -13.766 19.187 1.00 69.44 81 CYS A O 1
ATOM 596 N N . GLY A 1 82 ? -2.110 -13.518 18.402 1.00 72.44 82 GLY A N 1
ATOM 597 C CA . GLY A 1 82 ? -2.646 -14.758 18.973 1.00 72.44 82 GLY A CA 1
ATOM 598 C C . GLY A 1 82 ? -2.793 -14.769 20.501 1.00 72.44 82 GLY A C 1
ATOM 599 O O . GLY A 1 82 ? -3.348 -15.727 21.044 1.00 72.44 82 GLY A O 1
ATOM 600 N N . CYS A 1 83 ? -2.329 -13.730 21.207 1.00 73.94 83 CYS A N 1
ATOM 601 C CA . CYS A 1 83 ? -2.476 -13.620 22.657 1.00 73.94 83 CYS A CA 1
ATOM 602 C C . CYS A 1 83 ? -3.951 -13.562 23.068 1.00 73.94 83 CYS A C 1
ATOM 604 O O . CYS A 1 83 ? -4.787 -13.019 22.349 1.00 73.94 83 CYS A O 1
ATOM 606 N N . VAL A 1 84 ? -4.258 -14.097 24.249 1.00 80.75 84 VAL A N 1
ATOM 607 C CA . VAL A 1 84 ? -5.596 -13.997 24.839 1.00 80.75 84 VAL A CA 1
ATOM 608 C C . VAL A 1 84 ? -5.814 -12.573 25.352 1.00 80.75 84 VAL A C 1
ATOM 610 O O . VAL A 1 84 ? -5.004 -12.047 26.118 1.00 80.75 84 VAL A O 1
ATOM 613 N N . GLU A 1 85 ? -6.911 -11.960 24.930 1.00 85.00 85 GLU A N 1
ATOM 614 C CA . GLU A 1 85 ? -7.345 -10.615 25.297 1.00 85.00 85 GLU A CA 1
ATOM 615 C C . GLU A 1 85 ? -8.748 -10.685 25.908 1.00 85.00 85 GLU A C 1
ATOM 617 O O . GLU A 1 85 ? -9.590 -11.487 25.497 1.00 85.00 85 GLU A O 1
ATOM 622 N N . GLU A 1 86 ? -9.003 -9.855 26.913 1.00 87.38 86 GLU A N 1
ATOM 623 C CA . GLU A 1 86 ? -10.303 -9.741 27.570 1.00 87.38 86 GLU A CA 1
ATOM 624 C C . GLU A 1 86 ? -10.871 -8.340 27.332 1.00 87.38 86 GLU A C 1
ATOM 626 O O . GLU A 1 86 ? -10.268 -7.333 27.718 1.00 87.38 86 GLU A O 1
ATOM 631 N N . ALA A 1 87 ? -12.035 -8.283 26.687 1.00 84.25 87 ALA A N 1
ATOM 632 C CA . ALA A 1 87 ? -12.791 -7.063 26.463 1.00 84.25 87 ALA A CA 1
ATOM 633 C C . ALA A 1 87 ? -13.862 -6.920 27.551 1.00 84.25 87 ALA A C 1
ATOM 635 O O . ALA A 1 87 ? -14.716 -7.790 27.681 1.00 84.25 87 ALA A O 1
ATOM 636 N N . HIS A 1 88 ? -13.855 -5.825 28.304 1.00 80.44 88 HIS A N 1
ATOM 637 C CA . HIS A 1 88 ? -14.845 -5.519 29.340 1.00 80.44 88 HIS A CA 1
ATOM 638 C C . HIS A 1 88 ? -15.767 -4.396 28.880 1.00 80.44 88 HIS A C 1
ATOM 640 O O . HIS A 1 88 ? -15.291 -3.298 28.600 1.00 80.44 88 HIS A O 1
ATOM 646 N N . CYS A 1 89 ? -17.072 -4.656 28.826 1.00 83.12 89 CYS A N 1
ATOM 647 C CA . CYS A 1 89 ? -18.108 -3.655 28.622 1.00 83.12 89 CYS A CA 1
ATOM 648 C C . CYS A 1 89 ? -18.631 -3.162 29.962 1.00 83.12 89 CYS A C 1
ATOM 650 O O . CYS A 1 89 ? -19.174 -3.945 30.750 1.00 83.12 89 CYS A O 1
ATOM 652 N N . SER A 1 90 ? -18.547 -1.854 30.152 1.00 80.88 90 SER A N 1
ATOM 653 C CA . SER A 1 90 ? -19.052 -1.158 31.325 1.00 80.88 90 SER A CA 1
ATOM 654 C C . SER A 1 90 ? -19.996 -0.036 30.896 1.00 80.88 90 SER A C 1
ATOM 656 O O . SER A 1 90 ? -19.879 0.518 29.798 1.00 80.88 90 SER A O 1
ATOM 658 N N . LEU A 1 91 ? -20.951 0.296 31.766 1.00 80.31 91 LEU A N 1
ATOM 659 C CA . LEU A 1 91 ? -21.815 1.460 31.606 1.00 80.31 91 LEU A CA 1
ATOM 660 C C . LEU A 1 91 ? -21.199 2.622 32.382 1.00 80.31 91 LEU A C 1
ATOM 662 O O . LEU A 1 91 ? -21.059 2.571 33.598 1.00 80.31 91 LEU A O 1
ATOM 666 N N . ALA A 1 92 ? -20.835 3.668 31.661 1.00 75.19 92 ALA A N 1
ATOM 667 C CA . ALA A 1 92 ? -20.453 4.955 32.205 1.00 75.19 92 ALA A CA 1
ATOM 668 C C . ALA A 1 92 ? -21.700 5.845 32.309 1.00 75.19 92 ALA A C 1
ATOM 670 O O . ALA A 1 92 ? -22.499 5.907 31.371 1.00 75.19 92 ALA A O 1
ATOM 671 N N . GLN A 1 93 ? -21.854 6.566 33.420 1.00 76.62 93 GLN A N 1
ATOM 672 C CA . GLN A 1 93 ? -22.924 7.546 33.604 1.00 76.62 93 GLN A CA 1
ATOM 673 C C . GLN A 1 93 ? -22.342 8.897 34.016 1.00 76.62 93 GLN A C 1
ATOM 675 O O . GLN A 1 93 ? -21.465 8.977 34.870 1.00 76.62 93 GLN A O 1
ATOM 680 N N . ARG A 1 94 ? -22.854 9.974 33.417 1.00 73.81 94 ARG A N 1
ATOM 681 C CA . ARG A 1 94 ? -22.523 11.352 33.786 1.00 73.81 94 ARG A CA 1
ATOM 682 C C . ARG A 1 94 ? -23.793 12.195 33.780 1.00 73.81 94 ARG A C 1
ATOM 684 O O . ARG A 1 94 ? -24.330 12.528 32.724 1.00 73.81 94 ARG A O 1
ATOM 691 N N . GLY A 1 95 ? -24.288 12.538 34.968 1.00 80.19 95 GLY A N 1
ATOM 692 C CA . GLY A 1 95 ? -25.593 13.184 35.114 1.00 80.19 95 GLY A CA 1
ATOM 693 C C . GLY A 1 95 ? -26.711 12.298 34.552 1.00 80.19 95 GLY A C 1
ATOM 694 O O . GLY A 1 95 ? -26.885 11.161 34.985 1.00 80.19 95 GLY A O 1
ATOM 695 N N . THR A 1 96 ? -27.452 12.810 33.567 1.00 77.62 96 THR A N 1
ATOM 696 C CA . THR A 1 96 ? -28.528 12.081 32.867 1.00 77.62 96 THR A CA 1
ATOM 697 C C . THR A 1 96 ? -28.053 11.312 31.633 1.00 77.62 96 THR A C 1
ATOM 699 O O . THR A 1 96 ? -28.845 10.612 31.003 1.00 77.62 96 THR A O 1
ATOM 702 N N . GLN A 1 97 ? -26.780 11.443 31.257 1.00 72.62 97 GLN A N 1
ATOM 703 C CA . GLN A 1 97 ? -26.218 10.773 30.091 1.00 72.62 97 GLN A CA 1
ATOM 704 C C . GLN A 1 97 ? -25.604 9.437 30.494 1.00 72.62 97 GLN A C 1
ATOM 706 O O . GLN A 1 97 ? -24.902 9.345 31.501 1.00 72.62 97 GLN A O 1
ATOM 711 N N . THR A 1 98 ? -25.837 8.411 29.681 1.00 77.81 98 THR A N 1
ATOM 712 C CA . THR A 1 98 ? -25.221 7.092 29.833 1.00 77.81 98 THR A CA 1
ATOM 713 C C . THR A 1 98 ? -24.510 6.705 28.543 1.00 77.81 98 THR A C 1
ATOM 715 O O . THR A 1 98 ? -24.952 7.049 27.446 1.00 77.81 98 THR A O 1
ATOM 718 N N . ALA A 1 99 ? -23.382 6.015 28.673 1.00 73.94 99 ALA A N 1
ATOM 719 C CA . ALA A 1 99 ? -22.595 5.519 27.557 1.00 73.94 99 ALA A CA 1
ATOM 720 C C . ALA A 1 99 ? -22.053 4.130 27.890 1.00 73.94 99 ALA A C 1
ATOM 722 O O . ALA A 1 99 ? -21.558 3.896 28.988 1.00 73.94 99 ALA A O 1
ATOM 723 N N . LEU A 1 100 ? -22.122 3.208 26.934 1.00 78.00 100 LEU A N 1
ATOM 724 C CA . LEU A 1 100 ? -21.389 1.951 27.028 1.00 78.00 100 LEU A CA 1
ATOM 725 C C . LEU A 1 100 ? -19.973 2.178 26.516 1.00 78.00 100 LEU A C 1
ATOM 727 O O . LEU A 1 100 ? -19.789 2.754 25.444 1.00 78.00 100 LEU A O 1
ATOM 731 N N . TYR A 1 101 ? -18.982 1.699 27.255 1.00 75.06 101 TYR A N 1
ATOM 732 C CA . TYR A 1 101 ? -17.598 1.694 26.802 1.00 75.06 101 TYR A CA 1
ATOM 733 C C . TYR A 1 101 ? -17.002 0.303 26.949 1.00 75.06 101 TYR A C 1
ATOM 735 O O . TYR A 1 101 ? -17.399 -0.479 27.813 1.00 75.06 101 TYR A O 1
ATOM 743 N N . TRP A 1 102 ? -16.059 -0.004 26.063 1.00 78.31 102 TRP A N 1
ATOM 744 C CA . TRP A 1 102 ? -15.305 -1.246 26.088 1.00 78.31 102 TRP A CA 1
ATOM 745 C C . TRP A 1 102 ? -13.856 -0.942 26.450 1.00 78.31 102 TRP A C 1
ATOM 747 O O . TRP A 1 102 ? -13.242 -0.058 25.854 1.00 78.31 102 TRP A O 1
ATOM 757 N N . THR A 1 103 ? -13.305 -1.674 27.411 1.00 77.75 103 THR A N 1
ATOM 758 C CA . THR A 1 103 ? -11.869 -1.673 27.717 1.00 77.75 103 THR A CA 1
ATOM 759 C C . THR A 1 103 ? -11.264 -3.008 27.323 1.00 77.75 103 THR A C 1
ATOM 761 O O . THR A 1 103 ? -11.934 -4.031 27.402 1.00 77.75 103 THR A O 1
ATOM 764 N N . HIS A 1 104 ? -10.002 -3.004 26.902 1.00 78.81 104 HIS A N 1
ATOM 765 C CA . HIS A 1 104 ? -9.268 -4.220 26.557 1.00 78.81 104 HIS A CA 1
ATOM 766 C C . HIS A 1 104 ? -8.097 -4.413 27.501 1.00 78.81 104 HIS A C 1
ATOM 768 O O . HIS A 1 104 ? -7.369 -3.465 27.806 1.00 78.81 104 HIS A O 1
ATOM 774 N N . ARG A 1 105 ? -7.907 -5.648 27.954 1.00 79.25 105 ARG A N 1
ATOM 775 C CA . ARG A 1 105 ? -6.744 -6.053 28.741 1.00 79.25 105 ARG A CA 1
ATOM 776 C C . ARG A 1 105 ? -6.105 -7.268 28.091 1.00 79.25 105 ARG A C 1
ATOM 778 O O . ARG A 1 105 ? -6.777 -8.260 27.816 1.00 79.25 105 ARG A O 1
ATOM 785 N N . LYS A 1 106 ? -4.794 -7.197 27.865 1.00 79.62 106 LYS A N 1
ATOM 786 C CA . LYS A 1 106 ? -4.008 -8.366 27.473 1.00 79.62 106 LYS A CA 1
ATOM 787 C C . LYS A 1 106 ? -3.911 -9.292 28.683 1.00 79.62 106 LYS A C 1
ATOM 789 O O . LYS A 1 106 ? -3.562 -8.826 29.768 1.00 79.62 106 LYS A O 1
ATOM 794 N N . SER A 1 107 ? -4.242 -10.570 28.518 1.00 80.69 107 SER A N 1
ATOM 795 C CA . SER A 1 107 ? -4.049 -11.537 29.597 1.00 80.69 107 SER A CA 1
ATOM 796 C C . SER A 1 107 ? -2.554 -11.719 29.841 1.00 80.69 107 SER A C 1
ATOM 798 O O . SER A 1 107 ? -1.768 -11.803 28.892 1.00 80.69 107 SER A O 1
ATOM 800 N N . GLU A 1 108 ? -2.151 -11.770 31.108 1.00 80.25 108 GLU A N 1
ATOM 801 C CA . GLU A 1 108 ? -0.772 -12.093 31.455 1.00 80.25 108 GLU A CA 1
ATOM 802 C C . GLU A 1 108 ? -0.451 -13.530 31.011 1.00 80.25 108 GLU A C 1
ATOM 804 O O . GLU A 1 108 ? -1.286 -14.433 31.169 1.00 80.25 108 GLU A O 1
ATOM 809 N N . PRO A 1 109 ? 0.740 -13.769 30.434 1.00 76.06 109 PRO A N 1
ATOM 810 C CA . PRO A 1 109 ? 1.149 -15.108 30.041 1.00 76.06 109 PRO A CA 1
ATOM 811 C C . PRO A 1 109 ? 1.160 -16.025 31.272 1.00 76.06 109 PRO A C 1
ATOM 813 O O . PRO A 1 109 ? 1.839 -15.747 32.254 1.00 76.06 109 PRO A O 1
ATOM 816 N N . GLY A 1 110 ? 0.391 -17.116 31.214 1.00 78.69 110 GLY A N 1
ATOM 817 C CA . GLY A 1 110 ? 0.276 -18.099 32.299 1.00 78.69 110 GLY A CA 1
ATOM 818 C C . GLY A 1 110 ? -1.000 -18.002 33.138 1.00 78.69 110 GLY A C 1
ATOM 819 O O . GLY A 1 110 ? -1.260 -18.901 33.934 1.00 78.69 110 GLY A O 1
ATOM 820 N N . ARG A 1 111 ? -1.839 -16.977 32.943 1.00 76.56 111 ARG A N 1
ATOM 821 C CA . ARG A 1 111 ? -3.182 -16.967 33.530 1.00 76.56 111 ARG A CA 1
ATOM 822 C C . ARG A 1 111 ? -4.099 -17.856 32.693 1.00 76.56 111 ARG A C 1
ATOM 824 O O . ARG A 1 111 ? -4.430 -17.503 31.560 1.00 76.56 111 ARG A O 1
ATOM 831 N N . GLU A 1 112 ? -4.490 -19.005 33.241 1.00 68.31 112 GLU A N 1
ATOM 832 C CA . GLU A 1 112 ? -5.518 -19.837 32.615 1.00 68.31 112 GLU A CA 1
ATOM 833 C C . GLU A 1 112 ? -6.804 -19.014 32.449 1.00 68.31 112 GLU A C 1
ATOM 835 O O . GLU A 1 112 ? -7.212 -18.308 33.383 1.00 68.31 112 GLU A O 1
ATOM 840 N N . PRO A 1 113 ? -7.433 -19.053 31.260 1.00 62.81 113 PRO A N 1
ATOM 841 C CA . PRO A 1 113 ? -8.724 -18.416 31.081 1.00 62.81 113 PRO A CA 1
ATOM 842 C C . PRO A 1 113 ? -9.710 -19.032 32.086 1.00 62.81 113 PRO A C 1
ATOM 844 O O . PRO A 1 113 ? -9.638 -20.236 32.341 1.00 62.81 113 PRO A O 1
ATOM 847 N N . PRO A 1 114 ? -10.621 -18.240 32.680 1.00 66.00 114 PRO A N 1
ATOM 848 C CA . PRO A 1 114 ? -11.626 -18.785 33.584 1.00 66.00 114 PRO A CA 1
ATOM 849 C C . PRO A 1 114 ? -12.355 -19.948 32.896 1.00 66.00 114 PRO A C 1
ATOM 851 O O . PRO A 1 114 ? -12.757 -19.822 31.742 1.00 66.00 114 PRO A O 1
ATOM 854 N N . ALA A 1 115 ? -12.502 -21.082 33.594 1.00 60.69 115 ALA A N 1
ATOM 855 C CA . ALA A 1 115 ? -13.022 -22.341 33.039 1.00 60.69 115 ALA A CA 1
ATOM 856 C C . ALA A 1 115 ? -14.425 -22.219 32.406 1.00 60.69 115 ALA A C 1
ATOM 858 O O . ALA A 1 115 ? -14.842 -23.074 31.629 1.00 60.69 115 ALA A O 1
ATOM 859 N N . GLU A 1 116 ? -15.127 -21.124 32.694 1.00 51.09 116 GLU A N 1
ATOM 860 C CA . GLU A 1 116 ? -16.414 -20.752 32.123 1.00 51.09 116 GLU A CA 1
ATOM 861 C C . GLU A 1 116 ? -16.284 -19.517 31.215 1.00 51.09 116 GLU A C 1
ATOM 863 O O . GLU A 1 116 ? -16.958 -18.505 31.416 1.00 51.09 116 GLU A O 1
ATOM 868 N N . VAL A 1 117 ? -15.445 -19.568 30.174 1.00 51.97 117 VAL A N 1
ATOM 869 C CA . VAL A 1 117 ? -15.660 -18.676 29.021 1.00 51.97 117 VAL A CA 1
ATOM 870 C C . VAL A 1 117 ? -16.920 -19.177 28.323 1.00 51.97 117 VAL A C 1
ATOM 872 O O . VAL A 1 117 ? -16.862 -19.980 27.392 1.00 51.97 117 VAL A O 1
ATOM 875 N N . GLY A 1 118 ? -18.081 -18.759 28.828 1.00 49.19 118 GLY A N 1
ATOM 876 C CA . GLY A 1 118 ? -19.359 -19.042 28.200 1.00 49.19 118 GLY A CA 1
ATOM 877 C C . GLY A 1 118 ? -19.291 -18.581 26.751 1.00 49.19 118 GLY A C 1
ATOM 878 O O . GLY A 1 118 ? -19.190 -17.385 26.478 1.00 49.19 118 GLY A O 1
ATOM 879 N N . VAL A 1 119 ? -19.311 -19.531 25.813 1.00 48.00 119 VAL A N 1
ATOM 880 C CA . VAL A 1 119 ? -19.484 -19.225 24.395 1.00 48.00 119 VAL A CA 1
ATOM 881 C C . VAL A 1 119 ? -20.804 -18.480 24.298 1.00 48.00 119 VAL A C 1
ATOM 883 O O . VAL A 1 119 ? -21.865 -19.051 24.547 1.00 48.00 119 VAL A O 1
ATOM 886 N N . TRP A 1 120 ? -20.738 -17.181 24.016 1.00 45.28 120 TRP A N 1
ATOM 887 C CA . TRP A 1 120 ? -21.926 -16.350 23.937 1.00 45.28 120 TRP A CA 1
ATOM 888 C C . TRP A 1 120 ? -22.798 -16.843 22.778 1.00 45.28 120 TRP A C 1
ATOM 890 O O . TRP A 1 120 ? -22.531 -16.560 21.613 1.00 45.28 120 TRP A O 1
ATOM 900 N N . GLN A 1 121 ? -23.846 -17.600 23.105 1.00 45.50 121 GLN A N 1
ATOM 901 C CA . GLN A 1 121 ? -24.908 -18.017 22.188 1.00 45.50 121 GLN A CA 1
ATOM 902 C C . GLN A 1 121 ? -25.969 -16.916 22.065 1.00 45.50 121 GLN A C 1
ATOM 904 O O . GLN A 1 121 ? -27.172 -17.164 22.148 1.00 45.50 121 GLN A O 1
ATOM 909 N N . GLY A 1 122 ? -25.541 -15.660 21.950 1.00 45.62 122 GLY A N 1
ATOM 910 C CA . GLY A 1 122 ? -26.470 -14.549 21.853 1.00 45.62 122 GLY A CA 1
ATOM 911 C C . GLY A 1 122 ? -27.162 -14.534 20.500 1.00 45.62 122 GLY A C 1
ATOM 912 O O . GLY A 1 122 ? -26.636 -14.010 19.524 1.00 45.62 122 GLY A O 1
ATOM 913 N N . GLY A 1 123 ? -28.379 -15.074 20.461 1.00 39.50 123 GLY A N 1
ATOM 914 C CA . GLY A 1 123 ? -29.301 -15.038 19.322 1.00 39.50 123 GLY A CA 1
ATOM 915 C C . GLY A 1 123 ? -29.890 -13.654 19.020 1.00 39.50 123 GLY A C 1
ATOM 916 O O . GLY A 1 123 ? -31.016 -13.561 18.543 1.00 39.50 123 GLY A O 1
ATOM 917 N N . GLY A 1 124 ? -29.163 -12.574 19.312 1.00 51.03 124 GLY A N 1
ATOM 918 C CA . GLY A 1 124 ? -29.553 -11.206 18.990 1.00 51.03 124 GLY A CA 1
ATOM 919 C C . GLY A 1 124 ? -28.472 -10.560 18.141 1.00 51.03 124 GLY A C 1
ATOM 920 O O . GLY A 1 124 ? -27.321 -10.493 18.565 1.00 51.03 124 GLY A O 1
ATOM 921 N N . ALA A 1 125 ? -28.845 -10.086 16.953 1.00 48.03 125 ALA A N 1
ATOM 922 C CA . ALA A 1 125 ? -27.989 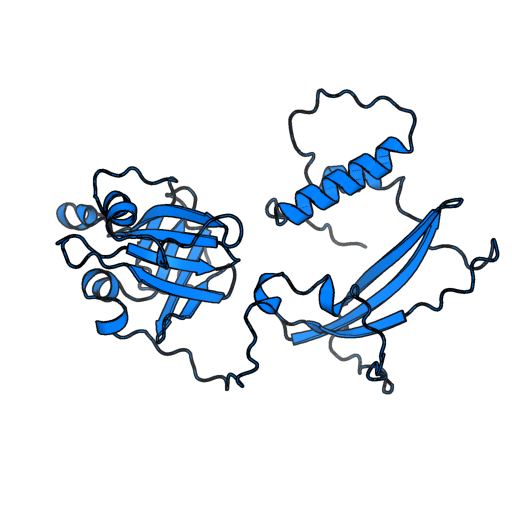-9.353 16.026 1.00 48.03 125 ALA A CA 1
ATOM 923 C C . ALA A 1 125 ? -27.577 -7.984 16.602 1.00 48.03 125 ALA A C 1
ATOM 925 O O . ALA A 1 125 ? -28.005 -6.934 16.127 1.00 48.03 125 ALA A O 1
ATOM 926 N N . SER A 1 126 ? -26.770 -7.975 17.660 1.00 51.91 126 SER A N 1
ATOM 927 C CA . SER A 1 126 ? -26.142 -6.757 18.154 1.00 51.91 126 SER A CA 1
ATOM 928 C C . SER A 1 126 ? -25.113 -6.324 17.114 1.00 51.91 126 SER A C 1
ATOM 930 O O . SER A 1 126 ? -24.072 -6.955 16.957 1.00 51.91 126 SER A O 1
ATOM 932 N N . SER A 1 127 ? -25.409 -5.249 16.386 1.00 53.91 127 SER A N 1
ATOM 933 C CA . SER A 1 127 ? -24.552 -4.673 15.340 1.00 53.91 127 SER A CA 1
ATOM 934 C C . SER A 1 127 ? -23.289 -3.985 15.877 1.00 53.91 127 SER A C 1
ATOM 936 O O . SER A 1 127 ? -22.559 -3.359 15.114 1.00 53.91 127 SER A O 1
ATOM 938 N N . TRP A 1 128 ? -23.039 -4.074 17.185 1.00 50.09 128 TRP A N 1
ATOM 939 C CA . TRP A 1 128 ? -21.969 -3.395 17.908 1.00 50.09 128 TRP A CA 1
ATOM 940 C C . TRP A 1 128 ? -21.438 -4.287 19.036 1.00 50.09 128 TRP A C 1
ATOM 942 O O . TRP A 1 128 ? -22.211 -4.939 19.737 1.00 50.09 128 TRP A O 1
ATOM 952 N N . GLY A 1 129 ? -20.117 -4.304 19.222 1.00 58.16 129 GLY A N 1
ATOM 953 C CA . GLY A 1 129 ? -19.421 -5.130 20.213 1.00 58.16 129 GLY A CA 1
ATOM 954 C C . GLY A 1 129 ? -17.962 -5.369 19.817 1.00 58.16 129 GLY A C 1
ATOM 955 O O . GLY A 1 129 ? -17.549 -4.918 18.744 1.00 58.16 129 GLY A O 1
ATOM 956 N N . PRO A 1 130 ? -17.159 -6.077 20.628 1.00 55.91 130 PRO A N 1
ATOM 957 C CA . PRO A 1 130 ? -15.723 -6.150 20.417 1.00 55.91 130 PRO A CA 1
ATOM 958 C C . PRO A 1 130 ? -15.339 -6.816 19.099 1.00 55.91 130 PRO A C 1
ATOM 960 O O . PRO A 1 130 ? -14.389 -6.415 18.433 1.00 55.91 130 PRO A O 1
ATOM 963 N N . ARG A 1 131 ? -16.159 -7.787 18.695 1.00 55.75 131 ARG A N 1
ATOM 964 C CA . ARG A 1 131 ? -16.047 -8.515 17.429 1.00 55.75 131 ARG A CA 1
ATOM 965 C C . ARG A 1 131 ? -16.338 -7.661 16.191 1.00 55.75 131 ARG A C 1
ATOM 967 O O . ARG A 1 131 ? -15.968 -8.057 15.095 1.00 55.75 131 ARG A O 1
ATOM 974 N N . VAL A 1 132 ? -17.015 -6.522 16.353 1.00 54.00 132 VAL A N 1
ATOM 975 C CA . VAL A 1 132 ? -17.398 -5.623 15.250 1.00 54.00 132 VAL A CA 1
ATOM 976 C C . VAL A 1 132 ? -16.554 -4.348 15.258 1.00 54.00 132 VAL A C 1
ATOM 978 O O . VAL A 1 132 ? -16.138 -3.895 14.199 1.00 54.00 132 VAL A O 1
ATOM 981 N N . ALA A 1 133 ? -16.277 -3.788 16.439 1.00 53.59 133 ALA A N 1
ATOM 982 C CA . ALA A 1 133 ? -15.628 -2.487 16.601 1.00 53.59 133 ALA A CA 1
ATOM 983 C C . ALA A 1 133 ? -14.090 -2.529 16.552 1.00 53.59 133 ALA A C 1
ATOM 985 O O . ALA A 1 133 ? -13.477 -1.500 16.286 1.00 53.59 133 ALA A O 1
ATOM 986 N N . TRP A 1 134 ? -13.463 -3.684 16.818 1.00 56.41 134 TRP A N 1
ATOM 987 C CA . TRP A 1 134 ? -11.998 -3.773 16.977 1.00 56.41 134 TRP A CA 1
ATOM 988 C C . TRP A 1 134 ? -11.301 -4.669 15.968 1.00 56.41 134 TRP A C 1
ATOM 990 O O . TRP A 1 134 ? -10.085 -4.824 16.028 1.00 56.41 134 TRP A O 1
ATOM 1000 N N . THR A 1 135 ? -12.036 -5.258 15.033 1.00 46.69 135 THR A N 1
ATOM 1001 C CA . THR A 1 135 ? -11.404 -5.834 13.851 1.00 46.69 135 THR A CA 1
ATOM 1002 C C . THR A 1 135 ? -11.226 -4.678 12.875 1.00 46.69 135 THR A C 1
ATOM 1004 O O . THR A 1 135 ? -12.240 -4.110 12.464 1.00 46.69 135 THR A O 1
ATOM 1007 N N . PRO A 1 136 ? -9.988 -4.278 12.521 1.00 47.06 136 PRO A N 1
ATOM 1008 C CA . PRO A 1 136 ? -9.798 -3.297 11.465 1.00 47.06 136 PRO A CA 1
ATOM 1009 C C . PRO A 1 136 ? -10.619 -3.722 10.242 1.00 47.06 136 PRO A C 1
ATOM 1011 O O . PRO A 1 136 ? -10.797 -4.915 9.982 1.00 47.06 136 PRO A O 1
ATOM 1014 N N . SER A 1 137 ? -11.155 -2.755 9.504 1.00 46.62 137 SER A N 1
ATOM 1015 C CA . SER A 1 137 ? -12.039 -3.013 8.356 1.00 46.62 137 SER A CA 1
ATOM 1016 C C . SER A 1 137 ? -11.422 -3.961 7.314 1.00 46.62 137 SER A C 1
ATOM 1018 O O . SER A 1 137 ? -12.133 -4.555 6.508 1.00 46.62 137 SER A O 1
ATOM 1020 N N . GLU A 1 138 ? -10.094 -4.074 7.318 1.00 47.12 138 GLU A N 1
ATOM 1021 C CA . GLU A 1 138 ? -9.295 -4.907 6.422 1.00 47.12 138 GLU A CA 1
ATOM 1022 C C . GLU A 1 138 ? -9.509 -6.413 6.673 1.00 47.12 138 GLU A C 1
ATOM 1024 O O . GLU A 1 138 ? -10.044 -7.065 5.776 1.00 47.12 138 GLU A O 1
ATOM 1029 N N . PRO A 1 139 ? -9.238 -6.983 7.869 1.00 45.78 139 PRO A N 1
ATOM 1030 C CA . PRO A 1 139 ? -9.529 -8.391 8.149 1.00 45.78 139 PRO A CA 1
ATOM 1031 C C . PRO A 1 139 ? -11.015 -8.770 8.055 1.00 45.78 139 PRO A C 1
ATOM 1033 O O . PRO A 1 139 ? -11.325 -9.928 7.785 1.00 45.78 139 PRO A O 1
ATOM 1036 N N . GLN A 1 140 ? -11.955 -7.828 8.218 1.00 46.31 140 GLN A N 1
ATOM 1037 C CA . GLN A 1 140 ? -13.388 -8.123 8.040 1.00 46.31 140 GLN A CA 1
ATOM 1038 C C . GLN A 1 140 ? -13.791 -8.344 6.573 1.00 46.31 140 GLN A C 1
ATOM 1040 O O . GLN A 1 140 ? -14.821 -8.966 6.315 1.00 46.31 140 GLN A O 1
ATOM 1045 N N . ARG A 1 141 ? -13.017 -7.835 5.604 1.00 50.66 141 ARG A N 1
ATOM 1046 C CA . ARG A 1 141 ? -13.350 -7.923 4.171 1.00 50.66 141 ARG A CA 1
ATOM 1047 C C . ARG A 1 141 ? -12.737 -9.128 3.459 1.00 50.66 141 ARG A C 1
ATOM 1049 O O . ARG A 1 141 ? -13.203 -9.454 2.371 1.00 50.66 141 ARG A O 1
ATOM 1056 N N . GLU A 1 142 ? -11.742 -9.790 4.049 1.00 45.56 142 GLU A N 1
ATOM 1057 C CA . GLU A 1 142 ? -10.921 -10.790 3.347 1.00 45.56 142 GLU A CA 1
ATOM 1058 C C . GLU A 1 142 ? -11.120 -12.255 3.767 1.00 45.56 142 GLU A C 1
ATOM 1060 O O . GLU A 1 142 ? -10.384 -13.109 3.289 1.00 45.56 142 GLU A O 1
ATOM 1065 N N . ALA A 1 143 ? -12.122 -12.608 4.577 1.00 41.25 143 ALA A N 1
ATOM 1066 C CA . ALA A 1 143 ? -12.345 -14.014 4.932 1.00 41.25 143 ALA A CA 1
ATOM 1067 C C . ALA A 1 143 ? -13.521 -14.665 4.172 1.00 41.25 143 ALA A C 1
ATOM 1069 O O . ALA A 1 143 ? -14.632 -14.724 4.702 1.00 41.25 143 ALA A O 1
ATOM 1070 N N . PRO A 1 144 ? -13.314 -15.305 3.004 1.00 43.84 144 PRO A N 1
ATOM 1071 C CA . PRO A 1 144 ? -13.714 -16.695 2.915 1.00 43.84 144 PRO A CA 1
ATOM 1072 C C . PRO A 1 144 ? -12.743 -17.493 3.795 1.00 43.84 144 PRO A C 1
ATOM 1074 O O . PRO A 1 144 ? -11.535 -17.467 3.581 1.00 43.84 144 PRO A O 1
ATOM 1077 N N . ALA A 1 145 ? -13.275 -18.164 4.813 1.00 45.59 145 ALA A N 1
ATOM 1078 C CA . ALA A 1 145 ? -12.549 -19.050 5.718 1.00 45.59 145 ALA A CA 1
ATOM 1079 C C . ALA A 1 145 ? -12.018 -20.303 4.989 1.00 45.59 145 ALA A C 1
ATOM 1081 O O . ALA A 1 145 ? -12.429 -21.421 5.279 1.00 45.59 145 ALA A O 1
ATOM 1082 N N . ALA A 1 146 ? -11.142 -20.118 4.004 1.00 48.72 146 ALA A N 1
ATOM 1083 C CA . ALA A 1 146 ? -10.309 -21.182 3.485 1.00 48.72 146 ALA A CA 1
ATOM 1084 C C . ALA A 1 146 ? -9.132 -21.318 4.449 1.00 48.72 146 ALA A C 1
ATOM 1086 O O . ALA A 1 146 ? -8.358 -20.382 4.644 1.00 48.72 146 ALA A O 1
ATOM 1087 N N . GLU A 1 147 ? -9.080 -22.468 5.101 1.00 44.09 147 GLU A N 1
ATOM 1088 C CA . GLU A 1 147 ? -8.019 -22.941 5.974 1.00 44.09 147 GLU A CA 1
ATOM 1089 C C . GLU A 1 147 ? -6.655 -22.712 5.302 1.00 44.09 147 GLU A C 1
ATOM 1091 O O . GLU A 1 147 ? -6.215 -23.480 4.452 1.00 44.09 147 GLU A O 1
ATOM 1096 N N . CYS A 1 148 ? -5.994 -21.603 5.640 1.00 43.78 148 CYS A N 1
ATOM 1097 C CA . CYS A 1 148 ? -4.593 -21.393 5.308 1.00 43.78 148 CYS A CA 1
ATOM 1098 C C . CYS A 1 148 ? -3.783 -22.297 6.232 1.00 43.78 148 CYS A C 1
ATOM 1100 O O . CYS A 1 148 ? -3.323 -21.866 7.292 1.00 43.78 148 CYS A O 1
ATOM 1102 N N . GLU A 1 149 ? -3.623 -23.560 5.842 1.00 52.59 149 GLU A N 1
ATOM 1103 C CA . GLU A 1 149 ? -2.456 -24.311 6.279 1.00 52.59 149 GLU A CA 1
ATOM 1104 C C . GLU A 1 149 ? -1.221 -23.453 5.984 1.00 52.59 149 GLU A C 1
ATOM 1106 O O . GLU A 1 149 ? -1.122 -22.806 4.937 1.00 52.59 149 GLU A O 1
ATOM 1111 N N . ALA A 1 150 ? -0.337 -23.362 6.974 1.00 60.66 150 ALA A N 1
ATOM 1112 C CA . ALA A 1 150 ? 0.841 -22.507 6.980 1.00 60.66 150 ALA A CA 1
ATOM 1113 C C . ALA A 1 150 ? 1.921 -23.030 6.018 1.00 60.66 150 ALA A C 1
ATOM 1115 O O . ALA A 1 150 ? 3.058 -23.267 6.423 1.00 60.66 150 ALA A O 1
ATOM 1116 N N . GLU A 1 151 ? 1.574 -23.247 4.751 1.00 73.50 151 GLU A N 1
ATOM 1117 C CA . GLU A 1 151 ? 2.572 -23.420 3.710 1.00 73.50 151 GLU A CA 1
ATOM 1118 C C . GLU A 1 151 ? 3.389 -22.133 3.624 1.00 73.50 151 GLU A C 1
ATOM 1120 O O . GLU A 1 151 ? 2.841 -21.026 3.534 1.00 73.50 151 GLU A O 1
ATOM 1125 N N . GLU A 1 152 ? 4.713 -22.282 3.695 1.00 82.06 152 GLU A N 1
ATOM 1126 C CA . GLU A 1 152 ? 5.619 -21.158 3.522 1.00 82.06 152 GLU A CA 1
ATOM 1127 C C . GLU A 1 152 ? 5.270 -20.434 2.217 1.00 82.06 152 GLU A C 1
ATOM 1129 O O . GLU A 1 152 ? 5.123 -21.063 1.162 1.00 82.06 152 GLU A O 1
ATOM 1134 N N . PRO A 1 153 ? 5.095 -19.106 2.260 1.00 86.62 153 PRO A N 1
ATOM 1135 C CA . PRO A 1 153 ? 4.599 -18.376 1.113 1.00 86.62 153 PRO A CA 1
ATOM 1136 C C . PRO A 1 153 ? 5.643 -18.416 -0.006 1.00 86.62 153 PRO A C 1
ATOM 1138 O O . PRO A 1 153 ? 6.680 -17.751 0.067 1.00 86.62 153 PRO A O 1
ATOM 1141 N N . ARG A 1 154 ? 5.350 -19.201 -1.050 1.00 94.81 154 ARG A N 1
ATOM 1142 C CA . ARG A 1 154 ? 6.237 -19.406 -2.202 1.00 94.81 154 ARG A CA 1
ATOM 1143 C C . ARG A 1 154 ? 6.678 -18.081 -2.822 1.00 94.81 154 ARG A C 1
ATOM 1145 O O . ARG A 1 154 ? 5.898 -17.129 -2.892 1.00 94.81 154 ARG A O 1
ATOM 1152 N N . SER A 1 155 ? 7.901 -18.032 -3.337 1.00 94.62 155 SER A N 1
ATOM 1153 C CA . SER A 1 155 ? 8.333 -16.925 -4.193 1.00 94.62 155 SER A CA 1
ATOM 1154 C C . SER A 1 155 ? 7.507 -16.903 -5.489 1.00 94.62 155 SER A C 1
ATOM 1156 O O . SER A 1 155 ? 7.119 -17.968 -5.985 1.00 94.62 155 SER A O 1
ATOM 1158 N N . PRO A 1 156 ? 7.193 -15.719 -6.036 1.00 96.25 156 PRO A N 1
ATOM 1159 C CA . PRO A 1 156 ? 6.563 -15.613 -7.341 1.00 96.25 156 PRO A CA 1
ATOM 1160 C C . PRO A 1 156 ? 7.513 -16.080 -8.444 1.00 96.25 156 PRO A C 1
ATOM 1162 O O . PRO A 1 156 ? 8.733 -15.966 -8.327 1.00 96.25 156 PRO A O 1
ATOM 1165 N N . THR A 1 157 ? 6.926 -16.621 -9.502 1.00 96.81 157 THR A N 1
ATOM 1166 C CA . THR A 1 157 ? 7.632 -17.041 -10.719 1.00 96.81 157 THR A CA 1
ATOM 1167 C C . THR A 1 157 ? 7.978 -15.837 -11.600 1.00 96.81 157 THR A C 1
ATOM 1169 O O . THR A 1 157 ? 7.400 -14.757 -11.442 1.00 96.81 157 THR A O 1
ATOM 1172 N N . GLU A 1 158 ? 8.917 -16.009 -12.534 1.00 96.50 158 GLU A N 1
ATOM 1173 C CA . GLU A 1 158 ? 9.260 -14.966 -13.511 1.00 96.50 158 GLU A CA 1
ATOM 1174 C C . GLU A 1 158 ? 8.053 -14.622 -14.393 1.00 96.50 158 GLU A C 1
ATOM 1176 O O . GLU A 1 158 ? 7.817 -13.454 -14.689 1.00 96.50 158 GLU A O 1
ATOM 1181 N N . GLU A 1 159 ? 7.219 -15.609 -14.721 1.00 96.88 159 GLU A N 1
ATOM 1182 C CA . GLU A 1 159 ? 5.979 -15.421 -15.471 1.00 96.88 159 GLU A CA 1
ATOM 1183 C C . GLU A 1 159 ? 4.944 -14.583 -14.706 1.00 96.88 159 GLU A C 1
ATOM 1185 O O . GLU A 1 159 ? 4.193 -13.827 -15.317 1.00 96.88 159 GLU A O 1
ATOM 1190 N N . GLU A 1 160 ? 4.893 -14.697 -13.374 1.00 96.00 160 GLU A N 1
ATOM 1191 C CA . GLU A 1 160 ? 3.983 -13.903 -12.538 1.00 96.00 160 GLU A CA 1
ATOM 1192 C C . GLU A 1 160 ? 4.462 -12.451 -12.371 1.00 96.00 160 GLU A C 1
ATOM 1194 O O . GLU A 1 160 ? 3.631 -11.542 -12.324 1.00 96.00 160 GLU A O 1
ATOM 1199 N N . LEU A 1 161 ? 5.776 -12.224 -12.234 1.00 95.69 161 LEU A N 1
ATOM 1200 C CA . LEU A 1 161 ? 6.360 -10.887 -12.030 1.00 95.69 161 LEU A CA 1
ATOM 1201 C C . LEU A 1 161 ? 6.704 -10.148 -13.325 1.00 95.69 161 LEU A C 1
ATOM 1203 O O . LEU A 1 161 ? 6.839 -8.924 -13.305 1.00 95.69 161 LEU A O 1
ATOM 1207 N N . GLY A 1 162 ? 6.819 -10.857 -14.441 1.00 95.56 162 GLY A N 1
ATOM 1208 C CA . GLY A 1 162 ? 7.355 -10.314 -15.679 1.00 95.56 162 GLY A CA 1
ATOM 1209 C C . GLY A 1 162 ? 8.868 -10.057 -15.588 1.00 95.56 162 GLY A C 1
ATOM 1210 O O . GLY A 1 162 ? 9.416 -9.873 -14.497 1.00 95.56 162 GLY A O 1
ATOM 1211 N N . PRO A 1 163 ? 9.564 -10.007 -16.735 1.00 94.94 163 PRO A N 1
ATOM 1212 C CA . PRO A 1 163 ? 11.027 -9.985 -16.777 1.00 94.94 163 PRO A CA 1
ATOM 1213 C C . PRO A 1 163 ? 11.626 -8.754 -16.081 1.00 94.94 163 PRO A C 1
ATOM 1215 O O . PRO A 1 163 ? 12.605 -8.878 -15.346 1.00 94.94 163 PRO A O 1
ATOM 1218 N N . ASP A 1 164 ? 11.008 -7.579 -16.250 1.00 94.38 164 ASP A N 1
ATOM 1219 C CA . ASP A 1 164 ? 11.530 -6.317 -15.711 1.00 94.38 164 ASP A CA 1
ATOM 1220 C C . ASP A 1 164 ? 11.547 -6.290 -14.176 1.00 94.38 164 ASP A C 1
ATOM 1222 O O . ASP A 1 164 ? 12.516 -5.839 -13.568 1.00 94.38 164 ASP A O 1
ATOM 1226 N N . TRP A 1 165 ? 10.483 -6.782 -13.532 1.00 95.25 165 TRP A N 1
ATOM 1227 C CA . TRP A 1 165 ? 10.405 -6.838 -12.071 1.00 95.25 165 TRP A CA 1
ATOM 1228 C C . TRP A 1 165 ? 11.115 -8.076 -11.514 1.00 95.25 165 TRP A C 1
ATOM 1230 O O . TRP A 1 165 ? 11.768 -7.978 -10.476 1.00 95.25 165 TRP A O 1
ATOM 1240 N N . ALA A 1 166 ? 11.035 -9.224 -12.195 1.00 95.12 166 ALA A N 1
ATOM 1241 C CA . ALA A 1 166 ? 11.678 -10.464 -11.760 1.00 95.12 166 ALA A CA 1
ATOM 1242 C C . ALA A 1 166 ? 13.207 -10.337 -11.701 1.00 95.12 166 ALA A C 1
ATOM 1244 O O . ALA A 1 166 ? 13.817 -10.801 -10.735 1.00 95.12 166 ALA A O 1
ATOM 1245 N N . ALA A 1 167 ? 13.821 -9.640 -12.665 1.00 93.69 167 ALA A N 1
ATOM 1246 C CA . ALA A 1 167 ? 15.264 -9.386 -12.694 1.00 93.69 167 ALA A CA 1
ATOM 1247 C C . ALA A 1 167 ? 15.777 -8.611 -11.465 1.00 93.69 167 ALA A C 1
ATOM 1249 O O . ALA A 1 167 ? 16.963 -8.665 -11.139 1.00 93.69 167 ALA A O 1
ATOM 1250 N N . LEU A 1 168 ? 14.885 -7.896 -10.778 1.00 93.75 168 LEU A N 1
ATOM 1251 C CA . LEU A 1 168 ? 15.183 -7.075 -9.607 1.00 93.75 168 LEU A CA 1
ATOM 1252 C C . LEU A 1 168 ? 14.866 -7.795 -8.288 1.00 93.75 168 LEU A C 1
ATOM 1254 O O . LEU A 1 168 ? 15.192 -7.298 -7.214 1.00 93.75 168 LEU A O 1
ATOM 1258 N N . GLY A 1 169 ? 14.266 -8.983 -8.354 1.00 94.25 169 GLY A N 1
ATOM 1259 C CA . GLY A 1 169 ? 13.912 -9.782 -7.192 1.00 94.25 169 GLY A CA 1
ATOM 1260 C C . GLY A 1 169 ? 12.583 -9.399 -6.538 1.00 94.25 169 GLY A C 1
ATOM 1261 O O . GLY A 1 169 ? 11.808 -8.558 -6.992 1.00 94.25 169 GLY A O 1
ATOM 1262 N N . THR A 1 170 ? 12.289 -10.092 -5.440 1.00 95.25 170 THR A N 1
ATOM 1263 C CA . THR A 1 170 ? 10.953 -10.108 -4.827 1.00 95.25 170 THR A CA 1
ATOM 1264 C C . THR A 1 170 ? 10.843 -9.222 -3.592 1.00 95.25 170 THR A C 1
ATOM 1266 O O . THR A 1 170 ? 9.738 -9.003 -3.100 1.00 95.25 170 THR A O 1
ATOM 1269 N N . ALA A 1 171 ? 11.963 -8.713 -3.077 1.00 94.50 171 ALA A N 1
ATOM 1270 C CA . ALA A 1 171 ? 12.031 -7.891 -1.877 1.00 94.50 171 ALA A CA 1
ATOM 1271 C C . ALA A 1 171 ? 12.468 -6.467 -2.221 1.00 94.50 171 ALA A C 1
ATOM 1273 O O . ALA A 1 171 ? 13.427 -6.253 -2.962 1.00 94.50 171 ALA A O 1
ATOM 1274 N N . TRP A 1 172 ? 11.747 -5.503 -1.663 1.00 94.31 172 TRP A N 1
ATOM 1275 C CA . TRP A 1 172 ? 11.888 -4.098 -2.001 1.00 94.31 172 TRP A CA 1
ATOM 1276 C C . TRP A 1 172 ? 11.908 -3.246 -0.742 1.00 94.31 172 TRP A C 1
ATOM 1278 O O . TRP A 1 172 ? 11.029 -3.356 0.120 1.00 94.31 172 TRP A O 1
ATOM 1288 N N . ALA A 1 173 ? 12.892 -2.357 -0.665 1.00 90.69 173 ALA A N 1
ATOM 1289 C CA . ALA A 1 173 ? 12.915 -1.277 0.304 1.00 90.69 173 ALA A CA 1
ATOM 1290 C C . ALA A 1 173 ? 11.922 -0.183 -0.107 1.00 90.69 173 ALA A C 1
ATOM 1292 O O . ALA A 1 173 ? 11.706 0.068 -1.294 1.00 90.69 173 ALA A O 1
ATOM 1293 N N . TRP A 1 174 ? 11.328 0.487 0.879 1.00 92.06 174 TRP A N 1
ATOM 1294 C CA . TRP A 1 174 ? 10.350 1.555 0.670 1.00 92.06 174 TRP A CA 1
ATOM 1295 C C . TRP A 1 174 ? 10.741 2.809 1.447 1.00 92.06 174 TRP A C 1
ATOM 1297 O O . TRP A 1 174 ? 11.032 2.730 2.644 1.00 92.06 174 TRP A O 1
ATOM 1307 N N . ALA A 1 175 ? 10.693 3.964 0.784 1.00 88.38 175 ALA A N 1
ATOM 1308 C CA . ALA A 1 175 ? 10.954 5.280 1.357 1.00 88.38 175 ALA A CA 1
ATOM 1309 C C . ALA A 1 175 ? 9.820 6.250 0.998 1.00 88.38 175 ALA A C 1
ATOM 1311 O O . ALA A 1 175 ? 9.673 6.626 -0.163 1.00 88.38 175 ALA A O 1
ATOM 1312 N N . HIS A 1 176 ? 9.019 6.688 1.978 1.00 82.75 176 HIS A N 1
ATOM 1313 C CA . HIS A 1 176 ? 7.914 7.631 1.710 1.00 82.75 176 HIS A CA 1
ATOM 1314 C C . HIS A 1 176 ? 8.384 9.004 1.208 1.00 82.75 176 HIS A C 1
ATOM 1316 O O . HIS A 1 176 ? 7.687 9.603 0.390 1.00 82.75 176 HIS A O 1
ATOM 1322 N N . ASP A 1 177 ? 9.540 9.476 1.677 1.00 79.31 177 ASP A N 1
ATOM 1323 C CA . ASP A 1 177 ? 10.174 10.744 1.283 1.00 79.31 177 ASP A CA 1
ATOM 1324 C C . ASP A 1 177 ? 11.110 10.597 0.068 1.00 79.31 177 ASP A C 1
ATOM 1326 O O . ASP A 1 177 ? 11.784 11.549 -0.313 1.00 79.31 177 ASP A O 1
ATOM 1330 N N . GLY A 1 178 ? 11.192 9.392 -0.508 1.00 80.69 178 GLY A N 1
ATOM 1331 C CA . GLY A 1 178 ? 12.073 9.080 -1.633 1.00 80.69 178 GLY A CA 1
ATOM 1332 C C . GLY A 1 178 ? 13.543 8.904 -1.287 1.00 80.69 178 GLY A C 1
ATOM 1333 O O . GLY A 1 178 ? 14.325 8.546 -2.168 1.00 80.69 178 GLY A O 1
ATOM 1334 N N . VAL A 1 179 ? 13.931 9.145 -0.034 1.00 78.56 179 VAL A N 1
ATOM 1335 C CA . VAL A 1 179 ? 15.337 9.195 0.380 1.00 78.56 179 VAL A CA 1
ATOM 1336 C C . VAL A 1 179 ? 15.614 8.193 1.491 1.00 78.56 179 VAL A C 1
ATOM 1338 O O . VAL A 1 179 ? 16.543 7.394 1.383 1.00 78.56 179 VAL A O 1
ATOM 1341 N N . ARG A 1 180 ? 14.821 8.201 2.564 1.00 81.31 180 ARG A N 1
ATOM 1342 C CA . ARG A 1 180 ? 15.043 7.373 3.746 1.00 81.31 180 ARG A CA 1
ATOM 1343 C C . ARG A 1 180 ? 14.120 6.165 3.746 1.00 81.31 180 ARG A C 1
ATOM 1345 O O . ARG A 1 180 ? 12.899 6.291 3.835 1.00 81.31 180 ARG A O 1
ATOM 1352 N N . GLN A 1 181 ? 14.721 4.976 3.759 1.00 87.00 181 GLN A N 1
ATOM 1353 C CA . GLN A 1 181 ? 13.977 3.738 3.959 1.00 87.00 181 GLN A CA 1
ATOM 1354 C C . GLN A 1 181 ? 13.208 3.791 5.282 1.00 87.00 181 GLN A C 1
ATOM 1356 O O . GLN A 1 181 ? 13.780 4.007 6.351 1.00 87.00 181 GLN A O 1
ATOM 1361 N N . ASN A 1 182 ? 11.899 3.583 5.209 1.00 87.00 182 ASN A N 1
ATOM 1362 C CA . ASN A 1 182 ? 11.011 3.535 6.366 1.00 87.00 182 ASN A CA 1
ATOM 1363 C C . ASN A 1 182 ? 10.123 2.282 6.395 1.00 87.00 182 ASN A C 1
ATOM 1365 O O . ASN A 1 182 ? 9.460 2.014 7.407 1.00 87.00 182 ASN 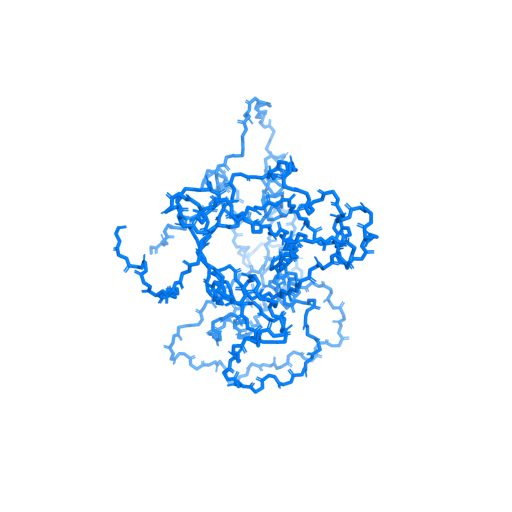A O 1
ATOM 1369 N N . GLY A 1 183 ? 10.193 1.457 5.351 1.00 89.88 183 GLY A N 1
ATOM 1370 C CA . GLY A 1 183 ? 9.589 0.137 5.325 1.00 89.88 183 GLY A CA 1
ATOM 1371 C C . GLY A 1 183 ? 10.141 -0.757 4.226 1.00 89.88 183 GLY A C 1
ATOM 1372 O O . GLY A 1 183 ? 11.195 -0.499 3.641 1.00 89.88 183 GLY A O 1
ATOM 1373 N N . TRP A 1 184 ? 9.414 -1.839 3.991 1.00 93.06 184 TRP A N 1
ATOM 1374 C CA . TRP A 1 184 ? 9.721 -2.841 2.985 1.00 93.06 184 TRP A CA 1
ATOM 1375 C C . TRP A 1 184 ? 8.438 -3.551 2.563 1.00 93.06 184 TRP A C 1
ATOM 1377 O O . TRP A 1 184 ? 7.454 -3.593 3.315 1.00 93.06 184 TRP A O 1
ATOM 1387 N N . PHE A 1 185 ? 8.479 -4.147 1.378 1.00 95.00 185 PHE A N 1
ATOM 1388 C CA . PHE A 1 185 ? 7.509 -5.145 0.962 1.00 95.00 185 PHE A CA 1
ATOM 1389 C C . PHE A 1 185 ? 8.191 -6.320 0.261 1.00 95.00 185 PHE A C 1
ATOM 1391 O O . PHE A 1 185 ? 9.275 -6.193 -0.309 1.00 95.00 185 PHE A O 1
ATOM 1398 N N . ARG A 1 186 ? 7.546 -7.482 0.326 1.00 95.62 186 ARG A N 1
ATOM 1399 C CA . ARG A 1 186 ? 7.957 -8.715 -0.332 1.00 95.62 186 ARG A CA 1
ATOM 1400 C C . ARG A 1 186 ? 6.791 -9.288 -1.124 1.00 95.62 186 ARG A C 1
ATOM 1402 O O . ARG A 1 186 ? 5.688 -9.456 -0.605 1.00 95.62 186 ARG A O 1
ATOM 1409 N N . LEU A 1 187 ? 7.062 -9.582 -2.386 1.00 96.56 187 LEU A N 1
ATOM 1410 C CA . LEU A 1 187 ? 6.137 -10.203 -3.319 1.00 96.56 187 LEU A CA 1
ATOM 1411 C C . LEU A 1 187 ? 6.216 -11.723 -3.143 1.00 96.56 187 LEU A C 1
ATOM 1413 O O . LEU A 1 187 ? 7.299 -12.304 -3.180 1.00 96.56 187 LEU A O 1
ATOM 1417 N N . HIS A 1 188 ? 5.065 -12.355 -2.948 1.00 96.56 188 HIS A N 1
ATOM 1418 C CA . HIS A 1 188 ? 4.883 -13.804 -2.884 1.00 96.56 188 HIS A CA 1
ATOM 1419 C C . HIS A 1 188 ? 4.056 -14.281 -4.083 1.00 96.56 188 HIS A C 1
ATOM 1421 O O . HIS A 1 188 ? 3.305 -13.510 -4.687 1.00 96.56 188 HIS A 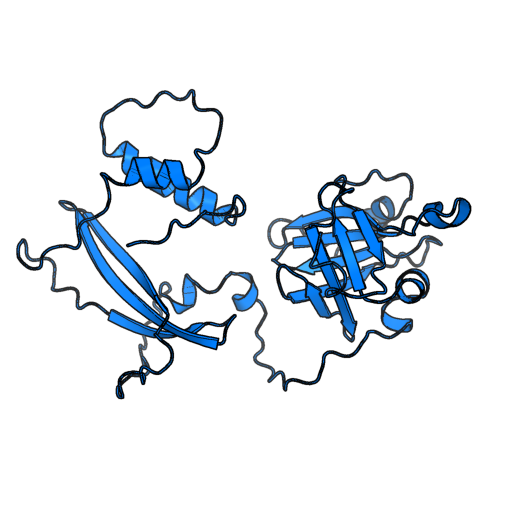O 1
ATOM 1427 N N . GLY A 1 189 ? 4.180 -15.557 -4.435 1.00 95.62 189 GLY A N 1
ATOM 1428 C CA . GLY A 1 189 ? 3.428 -16.165 -5.528 1.00 95.62 189 GLY A CA 1
ATOM 1429 C C . GLY A 1 189 ? 1.916 -16.105 -5.315 1.00 95.62 189 GLY A C 1
ATOM 1430 O O . GLY A 1 189 ? 1.425 -16.020 -4.186 1.00 95.62 189 GLY A O 1
ATOM 1431 N N . GLY A 1 190 ? 1.163 -16.139 -6.416 1.00 95.25 190 GLY A N 1
ATOM 1432 C CA . GLY A 1 190 ? -0.296 -16.028 -6.381 1.00 95.25 190 GLY A CA 1
ATOM 1433 C C . GLY A 1 190 ? -0.794 -14.627 -6.017 1.00 95.25 190 GLY A C 1
ATOM 1434 O O . GLY A 1 190 ? -1.886 -14.498 -5.470 1.00 95.25 190 GLY A O 1
ATOM 1435 N N . GLY A 1 191 ? 0.009 -13.589 -6.274 1.00 95.75 191 GLY A N 1
ATOM 1436 C CA . GLY A 1 191 ? -0.389 -12.197 -6.062 1.00 95.75 191 GLY A CA 1
ATOM 1437 C C . GLY A 1 191 ? -0.488 -11.783 -4.592 1.00 95.75 191 GLY A C 1
ATOM 1438 O O . GLY A 1 191 ? -1.232 -10.858 -4.279 1.00 95.75 191 GLY A O 1
ATOM 1439 N N . ARG A 1 192 ? 0.216 -12.459 -3.674 1.00 95.38 192 ARG A N 1
ATOM 1440 C CA . ARG A 1 192 ? 0.230 -12.129 -2.234 1.00 95.38 192 ARG A CA 1
ATOM 1441 C C . ARG A 1 192 ? 1.410 -11.231 -1.879 1.00 95.38 192 ARG A C 1
ATOM 1443 O O . ARG A 1 192 ? 2.501 -11.394 -2.413 1.00 95.38 192 ARG A O 1
ATOM 1450 N N . LEU A 1 193 ? 1.212 -10.303 -0.954 1.00 94.75 193 LEU A N 1
ATOM 1451 C CA . LEU A 1 193 ? 2.202 -9.312 -0.537 1.00 94.75 193 LEU A CA 1
ATOM 1452 C C . LEU A 1 193 ? 2.390 -9.382 0.981 1.00 94.75 193 LEU A C 1
ATOM 1454 O O . LEU A 1 193 ? 1.408 -9.343 1.720 1.00 94.75 193 LEU A O 1
ATOM 1458 N N . ALA A 1 194 ? 3.635 -9.422 1.446 1.00 92.75 194 ALA A N 1
ATOM 1459 C CA . ALA A 1 194 ? 3.978 -9.175 2.844 1.00 92.75 194 ALA A CA 1
ATOM 1460 C C . ALA A 1 194 ? 4.621 -7.793 2.959 1.00 92.75 194 ALA A C 1
ATOM 1462 O O . ALA A 1 194 ? 5.507 -7.456 2.175 1.00 92.75 194 ALA A O 1
ATOM 1463 N N . THR A 1 195 ? 4.201 -6.979 3.921 1.00 91.94 195 THR A N 1
ATOM 1464 C CA . THR A 1 195 ? 4.796 -5.656 4.157 1.00 91.94 195 THR A CA 1
ATOM 1465 C C . THR A 1 195 ? 4.980 -5.410 5.644 1.00 91.94 195 THR A C 1
ATOM 1467 O O . THR A 1 195 ? 4.317 -6.036 6.474 1.00 91.94 195 THR A O 1
ATOM 1470 N N . LYS A 1 196 ? 5.810 -4.422 5.992 1.00 87.69 196 LYS A N 1
ATOM 1471 C CA . LYS A 1 196 ? 5.916 -3.927 7.375 1.00 87.69 196 LYS A CA 1
ATOM 1472 C C . LYS A 1 196 ? 4.576 -3.418 7.941 1.00 87.69 196 LYS A C 1
ATOM 1474 O O . LYS A 1 196 ? 4.412 -3.372 9.157 1.00 87.69 196 LYS A O 1
ATOM 1479 N N . TRP A 1 197 ? 3.631 -3.029 7.085 1.00 87.38 197 TRP A N 1
ATOM 1480 C CA . TRP A 1 197 ? 2.354 -2.419 7.476 1.00 87.38 197 TRP A CA 1
ATOM 1481 C C . TRP A 1 197 ? 1.165 -3.378 7.439 1.00 87.38 197 TRP A C 1
ATOM 1483 O O . TRP A 1 197 ? 0.043 -2.938 7.676 1.00 87.38 197 TRP A O 1
ATOM 1493 N N . GLY A 1 198 ? 1.397 -4.655 7.140 1.00 86.19 198 GLY A N 1
ATOM 1494 C CA . GLY A 1 198 ? 0.347 -5.654 6.987 1.00 86.19 198 GLY A CA 1
ATOM 1495 C C . GLY A 1 198 ? 0.468 -6.436 5.685 1.00 86.19 198 GLY A C 1
ATOM 1496 O O . GLY A 1 198 ? 1.243 -6.095 4.785 1.00 86.19 198 GLY A O 1
ATOM 1497 N N . ASN A 1 199 ? -0.304 -7.512 5.604 1.00 91.38 199 ASN A N 1
ATOM 1498 C CA . ASN A 1 199 ? -0.404 -8.304 4.388 1.00 91.38 199 ASN A CA 1
ATOM 1499 C C . ASN A 1 199 ? -1.235 -7.571 3.334 1.00 91.38 199 ASN A C 1
ATOM 1501 O O . ASN A 1 199 ? -2.000 -6.651 3.629 1.00 91.38 199 ASN A O 1
ATOM 1505 N N . GLY A 1 200 ? -1.067 -7.991 2.091 1.00 94.31 200 GLY A N 1
ATOM 1506 C CA . GLY A 1 200 ? -1.766 -7.400 0.973 1.00 94.31 200 GLY A CA 1
ATOM 1507 C C . GLY A 1 200 ? -1.762 -8.284 -0.260 1.00 94.31 200 GLY A C 1
ATOM 1508 O O . GLY A 1 200 ? -1.421 -9.469 -0.220 1.00 94.31 200 GLY A O 1
ATOM 1509 N N . THR A 1 201 ? -2.082 -7.666 -1.386 1.00 96.25 201 THR A N 1
ATOM 1510 C CA . THR A 1 201 ? -2.031 -8.295 -2.701 1.00 96.25 201 THR A CA 1
ATOM 1511 C C . THR A 1 201 ? -1.192 -7.475 -3.664 1.00 96.25 201 THR A C 1
ATOM 1513 O O . THR A 1 201 ? -0.965 -6.281 -3.463 1.00 96.25 201 THR A O 1
ATOM 1516 N N . TRP A 1 202 ? -0.716 -8.115 -4.720 1.00 97.94 202 TRP A N 1
ATOM 1517 C CA . TRP A 1 202 ? -0.075 -7.438 -5.831 1.00 97.94 202 TRP A CA 1
ATOM 1518 C C . TRP A 1 202 ? -0.475 -8.068 -7.157 1.00 97.94 202 TRP A C 1
ATOM 1520 O O . TRP A 1 202 ? -0.925 -9.213 -7.214 1.00 97.94 202 TRP A O 1
ATOM 1530 N N . ARG A 1 203 ? -0.318 -7.297 -8.229 1.00 97.44 203 ARG A N 1
ATOM 1531 C CA . ARG A 1 203 ? -0.488 -7.754 -9.609 1.00 97.44 203 ARG A CA 1
ATOM 1532 C C . ARG A 1 203 ? 0.144 -6.766 -10.578 1.00 97.44 203 ARG A C 1
ATOM 1534 O O . ARG A 1 203 ? 0.235 -5.575 -10.278 1.00 97.44 203 ARG A O 1
ATOM 1541 N N . LEU A 1 204 ? 0.507 -7.246 -11.757 1.00 96.81 204 LEU A N 1
ATOM 1542 C CA . LEU A 1 204 ? 0.944 -6.383 -12.845 1.00 96.81 204 LEU A CA 1
ATOM 1543 C C . LEU A 1 204 ? -0.255 -5.818 -13.599 1.00 96.81 204 LEU A C 1
ATOM 1545 O O . LEU A 1 204 ? -1.282 -6.477 -13.777 1.00 96.81 204 LEU A O 1
ATOM 1549 N N . LEU A 1 205 ? -0.111 -4.579 -14.044 1.00 95.56 205 LEU A N 1
ATOM 1550 C CA . LEU A 1 205 ? -1.027 -3.936 -14.963 1.00 95.56 205 LEU A CA 1
ATOM 1551 C C . LEU A 1 205 ? -0.279 -3.670 -16.267 1.00 95.56 205 LEU A C 1
ATOM 1553 O O . LEU A 1 205 ? 0.488 -2.713 -16.387 1.00 95.56 205 LEU A O 1
ATOM 1557 N N . GLU A 1 206 ? -0.492 -4.576 -17.213 1.00 91.69 206 GLU A N 1
ATOM 1558 C CA . GLU A 1 206 ? 0.117 -4.557 -18.536 1.00 91.69 206 GLU A CA 1
ATOM 1559 C C . GLU A 1 206 ? -0.724 -3.731 -19.508 1.00 91.69 206 GLU A C 1
ATOM 1561 O O . GLU A 1 206 ? -1.944 -3.893 -19.597 1.00 91.69 206 GLU A O 1
ATOM 1566 N N . ASP A 1 207 ? -0.056 -2.903 -20.303 1.00 87.38 207 ASP A N 1
ATOM 1567 C CA . ASP A 1 207 ? -0.614 -2.408 -21.553 1.00 87.38 207 ASP A CA 1
ATOM 1568 C C . ASP A 1 207 ? 0.040 -3.188 -22.687 1.00 87.38 207 ASP A C 1
ATOM 1570 O O . ASP A 1 207 ? 1.178 -2.924 -23.062 1.00 87.38 207 ASP A O 1
ATOM 1574 N N . ARG A 1 208 ? -0.696 -4.153 -23.246 1.00 84.94 208 ARG A N 1
ATOM 1575 C CA . ARG A 1 208 ? -0.214 -5.011 -24.342 1.00 84.94 208 ARG A CA 1
ATOM 1576 C C . ARG A 1 208 ? 0.183 -4.236 -25.600 1.00 84.94 208 ARG A C 1
ATOM 1578 O O . ARG A 1 208 ? 0.787 -4.814 -26.498 1.00 84.94 208 ARG A O 1
ATOM 1585 N N . THR A 1 209 ? -0.201 -2.966 -25.701 1.00 86.06 209 THR A N 1
ATOM 1586 C CA . THR A 1 209 ? 0.159 -2.095 -26.824 1.00 86.06 209 THR A CA 1
ATOM 1587 C C . THR A 1 209 ? 1.424 -1.281 -26.563 1.00 86.06 209 THR A C 1
ATOM 1589 O O . THR A 1 209 ? 1.991 -0.714 -27.497 1.00 86.06 209 THR A O 1
ATOM 1592 N N . SER A 1 210 ? 1.884 -1.240 -25.313 1.00 86.44 210 SER A N 1
ATOM 1593 C CA . SER A 1 210 ? 3.043 -0.477 -24.877 1.00 86.44 210 SER A CA 1
ATOM 1594 C C . SER A 1 210 ? 4.272 -1.374 -24.765 1.00 86.44 210 SER A C 1
ATOM 1596 O O . SER A 1 210 ? 4.200 -2.497 -24.280 1.00 86.44 210 SER A O 1
ATOM 1598 N N . SER A 1 211 ? 5.428 -0.852 -25.168 1.00 89.19 211 SER A N 1
ATOM 1599 C CA . SER A 1 211 ? 6.730 -1.472 -24.899 1.00 89.19 211 SER A CA 1
ATOM 1600 C C . SER A 1 211 ? 7.312 -1.057 -23.541 1.00 89.19 211 SER A C 1
ATOM 1602 O O . SER A 1 211 ? 8.489 -1.292 -23.284 1.00 89.19 211 SER A O 1
ATOM 1604 N N . LEU A 1 212 ? 6.543 -0.337 -22.719 1.00 90.06 212 LEU A N 1
ATOM 1605 C CA . LEU A 1 212 ? 6.982 0.126 -21.405 1.00 90.06 212 LEU A CA 1
ATOM 1606 C C . LEU A 1 212 ? 6.784 -0.975 -20.354 1.00 90.06 212 LEU A C 1
ATOM 1608 O O . LEU A 1 212 ? 5.816 -1.732 -20.464 1.00 90.06 212 LEU A O 1
ATOM 1612 N N . PRO A 1 213 ? 7.630 -1.018 -19.306 1.00 92.56 213 PRO A N 1
ATOM 1613 C CA . PRO A 1 213 ? 7.450 -1.950 -18.201 1.00 92.56 213 PRO A CA 1
ATOM 1614 C C . PRO A 1 213 ? 6.051 -1.835 -17.579 1.00 92.56 213 PRO A C 1
ATOM 1616 O O . PRO A 1 213 ? 5.532 -0.717 -17.442 1.00 92.56 213 PRO A O 1
ATOM 1619 N N . PRO A 1 214 ? 5.434 -2.956 -17.165 1.00 95.44 214 PRO A N 1
ATOM 1620 C CA . PRO A 1 214 ? 4.117 -2.934 -16.544 1.00 95.44 214 PRO A CA 1
ATOM 1621 C C . PRO A 1 214 ? 4.147 -2.205 -15.197 1.00 95.44 214 PRO A C 1
ATOM 1623 O O . PRO A 1 214 ? 5.151 -2.227 -14.475 1.00 95.44 214 PRO A O 1
ATOM 1626 N N . LEU A 1 215 ? 3.017 -1.598 -14.817 1.00 96.38 215 LEU A N 1
ATOM 1627 C CA . LEU A 1 215 ? 2.871 -1.059 -13.463 1.00 96.38 215 LEU A CA 1
ATOM 1628 C C . LEU A 1 215 ? 2.698 -2.212 -12.480 1.00 96.38 215 LEU A C 1
ATOM 1630 O O . LEU A 1 215 ? 1.846 -3.078 -12.681 1.00 96.38 215 LEU A O 1
ATOM 1634 N N . LEU A 1 216 ? 3.437 -2.177 -11.378 1.00 97.56 216 LEU A N 1
ATOM 1635 C CA . LEU A 1 216 ? 3.178 -3.051 -10.244 1.00 97.56 216 LEU A CA 1
ATOM 1636 C C . LEU A 1 216 ? 2.128 -2.382 -9.358 1.00 97.56 216 LEU A C 1
ATOM 1638 O O . LEU A 1 216 ? 2.377 -1.338 -8.752 1.00 97.56 216 LEU A O 1
ATOM 1642 N N . LEU A 1 217 ? 0.937 -2.972 -9.299 1.00 97.44 217 LEU A N 1
ATOM 1643 C CA . LEU A 1 217 ? -0.085 -2.578 -8.341 1.00 97.44 217 LEU A CA 1
ATOM 1644 C C . LEU A 1 217 ? 0.121 -3.375 -7.065 1.00 97.44 217 LEU A C 1
ATOM 1646 O O . LEU A 1 217 ? 0.030 -4.600 -7.099 1.00 97.44 217 LEU A O 1
ATOM 1650 N N . ILE A 1 218 ? 0.334 -2.690 -5.948 1.00 97.38 218 ILE A N 1
ATOM 1651 C CA . ILE A 1 218 ? 0.315 -3.306 -4.622 1.00 97.38 218 ILE A CA 1
ATOM 1652 C C . ILE A 1 218 ? -0.841 -2.736 -3.807 1.00 97.38 218 ILE A C 1
ATOM 1654 O O . ILE A 1 218 ? -1.113 -1.537 -3.844 1.00 97.38 218 ILE A O 1
ATOM 1658 N N . THR A 1 219 ? -1.529 -3.587 -3.060 1.00 96.50 219 THR A N 1
ATOM 1659 C CA . THR A 1 219 ? -2.657 -3.199 -2.213 1.00 96.50 219 THR A CA 1
ATOM 1660 C C . THR A 1 219 ? -2.445 -3.735 -0.817 1.00 96.50 219 THR A C 1
ATOM 1662 O O . THR A 1 219 ? -2.349 -4.941 -0.636 1.00 96.50 219 THR A O 1
ATOM 1665 N N . PHE A 1 220 ? -2.422 -2.850 0.167 1.00 93.94 220 PHE A N 1
ATOM 1666 C CA . PHE A 1 220 ? -2.460 -3.190 1.586 1.00 93.94 220 PHE A CA 1
ATOM 1667 C C . PHE A 1 220 ? -3.185 -2.064 2.318 1.00 93.94 220 PHE A C 1
ATOM 1669 O O . PHE A 1 220 ? -3.246 -0.930 1.839 1.00 93.94 220 PHE A O 1
ATOM 1676 N N . ASN A 1 221 ? -3.784 -2.377 3.456 1.00 89.62 221 ASN A N 1
ATOM 1677 C CA . ASN A 1 221 ? -4.548 -1.435 4.269 1.00 89.62 221 ASN A CA 1
ATOM 1678 C C . ASN A 1 221 ? -5.629 -0.638 3.504 1.00 89.62 221 ASN A C 1
ATOM 1680 O O . ASN A 1 221 ? -5.764 0.582 3.639 1.00 89.62 221 ASN A O 1
ATOM 1684 N N . ALA A 1 222 ? -6.341 -1.321 2.596 1.00 89.75 222 ALA A N 1
ATOM 1685 C CA . ALA A 1 222 ? -7.310 -0.730 1.667 1.00 89.75 222 ALA A CA 1
ATOM 1686 C C . ALA A 1 222 ? -6.761 0.444 0.823 1.00 89.75 222 ALA A C 1
ATOM 1688 O O . ALA A 1 222 ? -7.531 1.272 0.325 1.00 89.75 222 ALA A O 1
ATOM 1689 N N . VAL A 1 223 ? -5.441 0.525 0.642 1.00 92.50 223 VAL A N 1
ATOM 1690 C CA . VAL A 1 223 ? -4.777 1.500 -0.221 1.00 92.50 223 VAL A CA 1
ATOM 1691 C C . VAL A 1 223 ? -4.059 0.770 -1.349 1.00 92.50 223 VAL A C 1
ATOM 1693 O O . VAL A 1 223 ? -3.179 -0.057 -1.123 1.00 92.50 223 VAL A O 1
ATOM 1696 N N . GLU A 1 224 ? -4.434 1.107 -2.577 1.00 96.50 224 GLU A N 1
ATOM 1697 C CA . GLU A 1 224 ? -3.770 0.663 -3.797 1.00 96.50 224 GLU A CA 1
ATOM 1698 C C . GLU A 1 224 ? -2.676 1.669 -4.169 1.00 96.50 224 GLU A C 1
ATOM 1700 O O . GLU A 1 224 ? -2.919 2.878 -4.243 1.00 96.50 224 GLU A O 1
ATOM 1705 N N . HIS A 1 225 ? -1.473 1.166 -4.416 1.00 96.31 225 HIS A N 1
ATOM 1706 C CA . HIS A 1 225 ? -0.313 1.929 -4.853 1.00 96.31 225 HIS A CA 1
ATOM 1707 C C . HIS A 1 225 ? 0.098 1.417 -6.231 1.00 96.31 225 HIS A C 1
ATOM 1709 O O . HIS A 1 225 ? 0.305 0.217 -6.412 1.00 96.31 225 HIS A O 1
ATOM 1715 N N . ALA A 1 226 ? 0.221 2.323 -7.199 1.00 96.81 226 ALA A N 1
ATOM 1716 C CA . ALA A 1 226 ? 0.737 2.005 -8.522 1.00 96.81 226 ALA A CA 1
ATOM 1717 C C . ALA A 1 226 ? 2.202 2.416 -8.608 1.00 96.81 226 ALA A C 1
ATOM 1719 O O . ALA A 1 226 ? 2.527 3.604 -8.488 1.00 96.81 226 ALA A O 1
ATOM 1720 N N . LEU A 1 227 ? 3.065 1.429 -8.811 1.00 96.81 227 LEU A N 1
ATOM 1721 C CA . LEU A 1 227 ? 4.509 1.589 -8.865 1.00 96.81 227 LEU A CA 1
ATOM 1722 C C . LEU A 1 227 ? 4.980 1.435 -10.307 1.00 96.81 227 LEU A C 1
ATOM 1724 O O . LEU A 1 227 ? 4.600 0.491 -11.002 1.00 96.81 227 LEU A O 1
ATOM 1728 N N . ARG A 1 228 ? 5.822 2.364 -10.749 1.00 95.94 228 ARG A N 1
ATOM 1729 C CA . ARG A 1 228 ? 6.451 2.340 -12.069 1.00 95.94 228 ARG A CA 1
ATOM 1730 C C . ARG A 1 228 ? 7.951 2.161 -11.906 1.00 95.94 228 ARG A C 1
ATOM 1732 O O . ARG A 1 228 ? 8.562 2.923 -11.157 1.00 95.94 228 ARG A O 1
ATOM 1739 N N . LEU A 1 229 ? 8.539 1.200 -12.617 1.00 95.38 229 LEU A N 1
ATOM 1740 C CA . LEU A 1 229 ? 9.995 1.080 -12.694 1.00 95.38 229 LEU A CA 1
ATOM 1741 C C . LEU A 1 229 ? 10.589 2.293 -13.406 1.00 95.38 229 LEU A C 1
ATOM 1743 O O . LEU A 1 229 ? 10.077 2.745 -14.431 1.00 95.38 229 LEU A O 1
ATOM 1747 N N . ASP A 1 230 ? 11.680 2.807 -12.855 1.00 91.31 230 ASP A N 1
ATOM 1748 C CA . ASP A 1 230 ? 12.507 3.827 -13.479 1.00 91.31 230 ASP A CA 1
ATOM 1749 C C . ASP A 1 230 ? 13.762 3.157 -14.066 1.00 91.31 230 ASP A C 1
ATOM 1751 O O . ASP A 1 230 ? 14.723 2.895 -13.333 1.00 91.31 230 ASP A O 1
ATOM 1755 N N . PRO A 1 231 ? 13.774 2.856 -15.380 1.00 80.62 231 PRO A N 1
ATOM 1756 C CA . PRO A 1 231 ? 14.893 2.163 -16.015 1.00 80.62 231 PRO A CA 1
ATOM 1757 C C . PRO A 1 231 ? 16.138 3.050 -16.147 1.00 80.62 231 PRO A C 1
ATOM 1759 O O . PRO A 1 231 ? 17.226 2.539 -16.414 1.00 80.62 231 PRO A O 1
ATOM 1762 N N . THR A 1 232 ? 16.014 4.367 -15.935 1.00 80.12 232 THR A N 1
ATOM 1763 C CA . THR A 1 232 ? 17.116 5.324 -16.128 1.00 80.12 232 THR A CA 1
ATOM 1764 C C . THR A 1 232 ? 18.247 5.171 -15.108 1.00 80.12 232 THR A C 1
ATOM 1766 O O . THR A 1 232 ? 19.321 5.738 -15.296 1.00 80.12 232 THR A O 1
ATOM 1769 N N . GLY A 1 233 ? 18.051 4.377 -14.047 1.00 67.25 233 GLY A N 1
ATOM 1770 C CA . GLY A 1 233 ? 19.120 4.046 -13.100 1.00 67.25 233 GLY A CA 1
ATOM 1771 C C . GLY A 1 233 ? 20.296 3.304 -13.754 1.00 67.25 233 GLY A C 1
ATOM 1772 O O . GLY A 1 233 ? 21.458 3.574 -13.446 1.00 67.25 233 GLY A O 1
ATOM 1773 N N . SER A 1 234 ? 19.994 2.440 -14.724 1.00 66.69 234 SER A N 1
ATOM 1774 C CA . SER A 1 234 ? 20.933 1.477 -15.315 1.00 66.69 234 SER A CA 1
ATOM 1775 C C . SER A 1 234 ? 22.135 2.129 -16.008 1.00 66.69 234 SER A C 1
ATOM 1777 O O . SER A 1 234 ? 23.263 1.666 -15.857 1.00 66.69 234 SER A O 1
ATOM 1779 N N . ASP A 1 235 ? 21.915 3.242 -16.713 1.00 72.06 235 ASP A N 1
ATOM 1780 C CA . ASP A 1 235 ? 22.908 3.832 -17.626 1.00 72.06 235 ASP A CA 1
ATOM 1781 C C . ASP A 1 235 ? 23.982 4.689 -16.930 1.00 72.06 235 ASP A C 1
ATOM 1783 O O . ASP A 1 235 ? 24.898 5.198 -17.574 1.00 72.06 235 ASP A O 1
ATOM 1787 N N . GLY A 1 236 ? 23.910 4.849 -15.605 1.00 75.69 236 GLY A N 1
ATOM 1788 C CA . GLY A 1 236 ? 24.818 5.717 -14.846 1.00 75.69 236 GLY A CA 1
ATOM 1789 C C . GLY A 1 236 ? 25.338 5.123 -13.543 1.00 75.69 236 GLY A C 1
ATOM 1790 O O . GLY A 1 236 ? 25.769 5.879 -12.672 1.00 75.69 236 GLY A O 1
ATOM 1791 N N . GLY A 1 237 ? 25.236 3.801 -13.360 1.00 80.75 237 GLY A N 1
ATOM 1792 C CA . GLY A 1 237 ? 25.582 3.139 -12.096 1.00 80.75 237 GLY A CA 1
ATOM 1793 C C . GLY A 1 237 ? 24.665 3.524 -10.930 1.00 80.75 237 GLY A C 1
ATOM 1794 O O . GLY A 1 237 ? 25.013 3.298 -9.771 1.00 80.75 237 GLY A O 1
ATOM 1795 N N . ARG A 1 238 ? 23.502 4.126 -11.212 1.00 80.81 238 ARG A N 1
ATOM 1796 C CA . ARG A 1 238 ? 22.487 4.389 -10.194 1.00 80.81 238 ARG A CA 1
ATOM 1797 C C . ARG A 1 238 ? 21.682 3.105 -9.968 1.00 80.81 238 ARG A C 1
ATOM 1799 O O . ARG A 1 238 ? 21.389 2.388 -10.921 1.00 80.81 238 ARG A O 1
ATOM 1806 N N . PRO A 1 239 ? 21.303 2.795 -8.722 1.00 85.00 239 PRO A N 1
ATOM 1807 C CA . PRO A 1 239 ? 20.461 1.638 -8.466 1.00 85.00 239 PRO A CA 1
ATOM 1808 C C . PRO A 1 239 ? 19.114 1.806 -9.174 1.00 85.00 239 PRO A C 1
ATOM 1810 O O . PRO A 1 239 ? 18.558 2.909 -9.229 1.00 85.00 239 PRO A O 1
ATOM 1813 N N . VAL A 1 240 ? 18.593 0.705 -9.716 1.00 91.69 240 VAL A N 1
ATOM 1814 C CA . VAL A 1 240 ? 17.230 0.663 -10.249 1.00 91.69 240 VAL A CA 1
ATOM 1815 C C . VAL A 1 240 ? 16.261 1.003 -9.119 1.00 91.69 240 VAL A C 1
ATOM 1817 O O . VAL A 1 240 ? 16.437 0.566 -7.981 1.00 91.69 240 VAL A O 1
ATOM 1820 N N . ARG A 1 241 ? 15.243 1.804 -9.428 1.00 93.44 241 ARG A N 1
ATOM 1821 C CA . ARG A 1 241 ? 14.235 2.249 -8.464 1.00 93.44 241 ARG A CA 1
ATOM 1822 C C . ARG A 1 241 ? 12.840 2.145 -9.056 1.00 93.44 241 ARG A C 1
ATOM 1824 O O . ARG A 1 241 ? 12.684 2.156 -10.276 1.00 93.44 241 ARG A O 1
ATOM 1831 N N . PHE A 1 242 ? 11.825 2.113 -8.205 1.00 94.88 242 PHE A N 1
ATOM 1832 C CA . PHE A 1 242 ? 10.463 2.441 -8.618 1.00 94.88 242 PHE A CA 1
ATOM 1833 C C . PHE A 1 242 ? 10.065 3.829 -8.115 1.00 94.88 242 PHE A C 1
ATOM 1835 O O . PHE A 1 242 ? 10.576 4.308 -7.101 1.00 94.88 242 PHE A O 1
ATOM 1842 N N . ALA A 1 243 ? 9.108 4.443 -8.804 1.00 94.38 243 ALA A N 1
ATOM 1843 C CA . ALA A 1 243 ? 8.399 5.637 -8.363 1.00 94.38 243 ALA A CA 1
ATOM 1844 C C . ALA A 1 243 ? 6.905 5.336 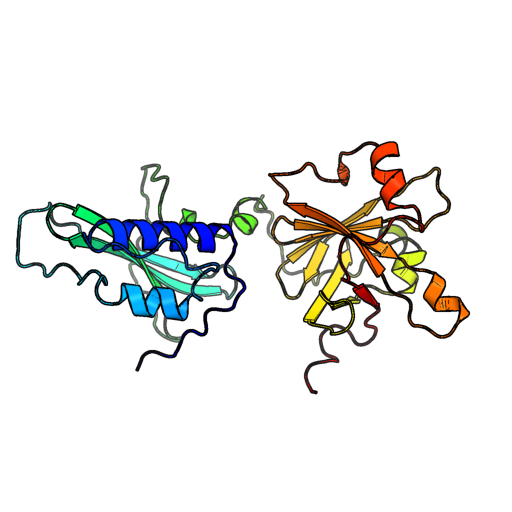-8.195 1.00 94.38 243 ALA A C 1
ATOM 1846 O O . ALA A 1 243 ? 6.323 4.571 -8.971 1.00 94.38 243 ALA A O 1
ATOM 1847 N N . MET A 1 244 ? 6.266 5.958 -7.205 1.00 95.62 244 MET A N 1
ATOM 1848 C CA . MET A 1 244 ? 4.818 5.857 -7.029 1.00 95.62 244 MET A CA 1
ATOM 1849 C C . MET A 1 244 ? 4.091 6.876 -7.915 1.00 95.62 244 MET A C 1
ATOM 1851 O O . MET A 1 244 ? 4.227 8.088 -7.748 1.00 95.62 244 MET A O 1
ATOM 1855 N N . VAL A 1 245 ? 3.287 6.379 -8.853 1.00 95.94 245 VAL A N 1
ATOM 1856 C CA . VAL A 1 245 ? 2.575 7.204 -9.850 1.00 95.94 245 VAL A CA 1
ATOM 1857 C C . VAL A 1 245 ? 1.087 7.350 -9.543 1.00 95.94 245 VAL A C 1
ATOM 1859 O O . VAL A 1 245 ? 0.419 8.233 -10.074 1.00 95.94 245 VAL A O 1
ATOM 1862 N N . SER A 1 246 ? 0.545 6.504 -8.665 1.00 95.94 246 SER A N 1
ATOM 1863 C CA . SER A 1 246 ? -0.819 6.645 -8.160 1.00 95.94 246 SER A CA 1
ATOM 1864 C C . SER A 1 246 ? -0.954 6.055 -6.761 1.00 95.94 246 SER A C 1
ATOM 1866 O O . SER A 1 246 ? -0.300 5.067 -6.430 1.00 95.94 246 SER A O 1
ATOM 1868 N N . LYS A 1 247 ? -1.841 6.649 -5.961 1.00 95.25 247 LYS A N 1
ATOM 1869 C CA . LYS A 1 247 ? -2.264 6.150 -4.652 1.00 95.25 247 LYS A CA 1
ATOM 1870 C C . LYS A 1 247 ? -3.772 6.308 -4.548 1.00 95.25 247 LYS A C 1
ATOM 1872 O O . LYS A 1 247 ? -4.278 7.409 -4.773 1.00 95.25 247 LYS A O 1
ATOM 1877 N N . ARG A 1 248 ? -4.482 5.235 -4.211 1.00 94.50 248 ARG A N 1
ATOM 1878 C CA . ARG A 1 248 ? -5.948 5.221 -4.160 1.00 94.50 248 ARG A CA 1
ATOM 1879 C C . ARG A 1 248 ? -6.462 4.542 -2.911 1.00 94.50 248 ARG A C 1
ATOM 1881 O O . ARG A 1 248 ? -5.954 3.495 -2.528 1.00 94.50 248 ARG A O 1
ATOM 1888 N N . ARG A 1 249 ? -7.502 5.105 -2.293 1.00 91.56 249 ARG A N 1
ATOM 1889 C CA . ARG A 1 249 ? -8.200 4.457 -1.174 1.00 91.56 249 ARG A CA 1
ATOM 1890 C C . ARG A 1 249 ? -9.380 3.652 -1.706 1.00 91.56 249 ARG A C 1
ATOM 1892 O O . ARG A 1 249 ? -10.363 4.211 -2.201 1.00 91.56 249 ARG A O 1
ATOM 1899 N N . LEU A 1 250 ? -9.283 2.334 -1.589 1.00 89.44 250 LEU A N 1
ATOM 1900 C CA . LEU A 1 250 ? -10.309 1.410 -2.047 1.00 89.44 250 LEU A CA 1
ATOM 1901 C C . LEU A 1 250 ? -11.584 1.595 -1.215 1.00 89.44 250 LEU A C 1
ATOM 1903 O O . LEU A 1 250 ? -11.560 1.621 0.015 1.00 89.44 250 LEU A O 1
ATOM 1907 N N . GLY A 1 251 ? -12.708 1.770 -1.907 1.00 87.50 251 GLY A N 1
ATOM 1908 C CA . GLY A 1 251 ? -14.004 2.126 -1.318 1.00 87.50 251 GLY A CA 1
ATOM 1909 C C . GLY A 1 251 ? -14.372 3.604 -1.468 1.00 87.50 251 GLY A C 1
ATOM 1910 O O . GLY A 1 251 ? -15.555 3.923 -1.453 1.00 87.50 251 GLY A O 1
ATOM 1911 N N . GLN A 1 252 ? -13.391 4.488 -1.676 1.00 89.69 252 GLN A N 1
ATOM 1912 C CA . GLN A 1 252 ? -13.629 5.875 -2.106 1.00 89.69 252 GLN A CA 1
ATOM 1913 C C . GLN A 1 252 ? -13.384 6.047 -3.603 1.00 89.69 252 GLN A C 1
ATOM 1915 O O . GLN A 1 252 ? -14.045 6.844 -4.262 1.00 89.69 252 GLN A O 1
ATOM 1920 N N . GLN A 1 253 ? -12.416 5.302 -4.131 1.00 93.19 253 GLN A N 1
ATOM 1921 C CA . GLN A 1 253 ? -12.020 5.333 -5.529 1.00 93.19 253 GLN A CA 1
ATOM 1922 C C . GLN A 1 253 ? -12.077 3.925 -6.114 1.00 93.19 253 GLN A C 1
ATOM 1924 O O . GLN A 1 253 ? -11.858 2.930 -5.415 1.00 93.19 253 GLN A O 1
ATOM 1929 N N . GLU A 1 254 ? -12.369 3.848 -7.410 1.00 95.00 254 GLU A N 1
ATOM 1930 C CA . GLU A 1 254 ? -12.272 2.603 -8.160 1.00 95.00 254 GLU A CA 1
ATOM 1931 C C . GLU A 1 254 ? -10.801 2.191 -8.315 1.00 95.00 254 GLU A C 1
ATOM 1933 O O . GLU A 1 254 ? -9.926 3.034 -8.537 1.00 95.00 254 GLU A O 1
ATOM 1938 N N . SER A 1 255 ? -10.532 0.892 -8.193 1.00 96.44 255 SER A N 1
ATOM 1939 C CA . SER A 1 255 ? -9.202 0.323 -8.420 1.00 96.44 255 SER A CA 1
ATOM 1940 C C . SER A 1 255 ? -8.767 0.527 -9.872 1.00 96.44 255 SER A C 1
ATOM 1942 O O . SER A 1 255 ? -9.558 0.327 -10.798 1.00 96.44 255 SER A O 1
ATOM 1944 N N . LEU A 1 256 ? -7.489 0.856 -10.080 1.00 95.69 256 LEU A N 1
ATOM 1945 C CA . LEU A 1 256 ? -6.864 0.928 -11.409 1.00 95.69 256 LEU A CA 1
ATOM 1946 C C . LEU A 1 256 ? -7.041 -0.363 -12.202 1.00 95.69 256 LEU A C 1
ATOM 1948 O O . LEU A 1 256 ? -7.089 -0.341 -13.426 1.00 95.69 256 LEU A O 1
ATOM 1952 N N . ALA A 1 257 ? -7.206 -1.477 -11.496 1.00 94.69 257 ALA A N 1
ATOM 1953 C CA . ALA A 1 257 ? -7.478 -2.776 -12.067 1.00 94.69 257 ALA A CA 1
ATOM 1954 C C . ALA A 1 257 ? -8.693 -2.879 -12.972 1.00 94.69 257 ALA A C 1
ATOM 1956 O O . ALA A 1 257 ? -8.754 -3.784 -13.803 1.00 94.69 257 ALA A O 1
ATOM 1957 N N . ARG A 1 258 ? -9.687 -2.037 -12.704 1.00 94.12 258 ARG A N 1
ATOM 1958 C CA . ARG A 1 258 ? -10.994 -2.061 -13.357 1.00 94.12 258 ARG A CA 1
ATOM 1959 C C . ARG A 1 258 ? -11.132 -0.957 -14.397 1.00 94.12 258 ARG A C 1
ATOM 1961 O O . ARG A 1 258 ? -12.117 -0.942 -15.123 1.00 94.12 258 ARG A O 1
ATOM 1968 N N . GLN A 1 259 ? -10.160 -0.048 -14.462 1.00 92.88 259 GLN A N 1
ATOM 1969 C CA . GLN A 1 259 ? -10.171 1.050 -15.416 1.00 92.88 259 GLN A CA 1
ATOM 1970 C C . GLN A 1 259 ? -9.763 0.567 -16.805 1.00 92.88 259 GLN A C 1
ATOM 1972 O O . GLN A 1 259 ? -9.064 -0.437 -16.956 1.00 92.88 259 GLN A O 1
ATOM 1977 N N . ASP A 1 260 ? -10.202 1.296 -17.828 1.00 89.50 260 ASP A N 1
ATOM 1978 C CA . ASP A 1 260 ? -9.780 1.018 -19.192 1.00 89.50 260 ASP A CA 1
ATOM 1979 C C . ASP A 1 260 ? -8.275 1.276 -19.391 1.00 89.50 260 ASP A C 1
ATOM 1981 O O . ASP A 1 260 ? -7.625 2.054 -18.682 1.00 89.50 260 ASP A O 1
ATOM 1985 N N . VAL A 1 261 ? -7.712 0.604 -20.398 1.00 84.38 261 VAL A N 1
ATOM 1986 C CA . VAL A 1 261 ? -6.286 0.704 -20.737 1.00 84.38 261 VAL A CA 1
ATOM 1987 C C . VAL A 1 261 ? -5.902 2.143 -21.088 1.00 84.38 261 VAL A C 1
ATOM 1989 O O . VAL A 1 261 ? -4.801 2.571 -20.771 1.00 84.38 261 VAL A O 1
ATOM 1992 N N . ALA A 1 262 ? -6.807 2.931 -21.676 1.00 86.25 262 ALA A N 1
ATOM 1993 C CA . ALA A 1 262 ? -6.529 4.321 -22.039 1.00 86.25 262 ALA A CA 1
ATOM 1994 C C . ALA A 1 262 ? -6.296 5.221 -20.809 1.00 86.25 262 ALA A C 1
ATOM 1996 O O . ALA A 1 262 ? -5.413 6.086 -20.823 1.00 86.25 262 ALA A O 1
ATOM 1997 N N . SER A 1 263 ? -7.059 5.009 -19.737 1.00 86.94 263 SER A N 1
ATOM 1998 C CA . SER A 1 263 ? -6.950 5.735 -18.469 1.00 86.94 263 SER A CA 1
ATOM 1999 C C . SER A 1 263 ? -5.664 5.374 -17.736 1.00 86.94 263 SER A C 1
ATOM 2001 O O . SER A 1 263 ? -4.970 6.248 -17.213 1.00 86.94 263 SER A O 1
ATOM 2003 N N . VAL A 1 264 ? -5.309 4.090 -17.756 1.00 90.19 264 VAL A N 1
ATOM 2004 C CA . VAL A 1 264 ? -4.069 3.562 -17.175 1.00 90.19 264 VAL A CA 1
ATOM 2005 C C . VAL A 1 264 ? -2.847 3.963 -18.001 1.00 90.19 264 VAL A C 1
ATOM 2007 O O . VAL A 1 264 ? -1.798 4.272 -17.440 1.00 90.19 264 VAL A O 1
ATOM 2010 N N . GLY A 1 265 ? -2.989 4.018 -19.324 1.00 88.50 265 GLY A N 1
ATOM 2011 C CA . GLY A 1 265 ? -1.913 4.265 -20.280 1.00 88.50 265 GLY A CA 1
ATOM 2012 C C . GLY A 1 265 ? -1.170 5.567 -20.020 1.00 88.50 265 GLY A C 1
ATOM 2013 O O . GLY A 1 265 ? 0.025 5.651 -20.276 1.00 88.50 265 GLY A O 1
ATOM 2014 N N . ARG A 1 266 ? -1.834 6.572 -19.434 1.00 91.06 266 ARG A N 1
ATOM 2015 C CA . ARG A 1 266 ? -1.164 7.801 -18.983 1.00 91.06 266 ARG A CA 1
ATOM 2016 C C . ARG A 1 266 ? -0.148 7.515 -17.878 1.00 91.06 266 ARG A C 1
ATOM 2018 O O . ARG A 1 266 ? 0.983 7.957 -17.991 1.00 91.06 266 ARG A O 1
ATOM 2025 N N . LEU A 1 267 ? -0.509 6.725 -16.868 1.00 90.81 267 LEU A N 1
ATOM 2026 C CA . LEU A 1 267 ? 0.353 6.407 -15.720 1.00 90.81 267 LEU A CA 1
ATOM 2027 C C . LEU A 1 267 ? 1.603 5.604 -16.111 1.00 90.81 267 LEU A C 1
ATOM 2029 O O . LEU A 1 267 ? 2.646 5.735 -15.467 1.00 90.81 267 LEU A O 1
ATOM 2033 N N . LEU A 1 268 ? 1.506 4.807 -17.178 1.00 88.06 268 LEU A N 1
ATOM 2034 C CA . LEU A 1 268 ? 2.623 4.038 -17.729 1.00 88.06 268 LEU A CA 1
ATOM 2035 C C . LEU A 1 268 ? 3.705 4.920 -18.360 1.00 88.06 268 LEU A C 1
ATOM 2037 O O . LEU A 1 268 ? 4.873 4.536 -18.363 1.00 88.06 268 LEU A O 1
ATOM 2041 N N . ARG A 1 269 ? 3.357 6.103 -18.878 1.00 90.12 269 ARG A N 1
ATOM 2042 C CA . ARG A 1 269 ? 4.316 6.957 -19.589 1.00 90.12 269 ARG A CA 1
ATOM 2043 C C . ARG A 1 269 ? 5.383 7.502 -18.648 1.00 90.12 269 ARG A C 1
ATOM 2045 O O . ARG A 1 269 ? 5.071 8.016 -17.579 1.00 90.12 269 ARG A O 1
ATOM 2052 N N . GLN A 1 270 ? 6.641 7.461 -19.082 1.00 87.81 270 GLN A N 1
ATOM 2053 C CA . GLN A 1 270 ? 7.779 7.937 -18.288 1.00 87.81 270 GLN A CA 1
ATOM 2054 C C . GLN A 1 270 ? 7.723 9.440 -17.966 1.00 87.81 270 GLN A C 1
ATOM 2056 O O . GLN A 1 270 ? 8.277 9.862 -16.955 1.00 87.81 270 GLN A O 1
ATOM 2061 N N . ASP A 1 271 ? 7.024 10.233 -18.781 1.00 89.56 271 ASP A N 1
ATOM 2062 C CA . ASP A 1 271 ? 6.821 11.671 -18.572 1.00 89.56 271 ASP A CA 1
ATOM 2063 C C . ASP A 1 271 ? 5.813 11.993 -17.456 1.00 89.56 271 ASP A C 1
ATOM 2065 O O . ASP A 1 271 ? 5.752 13.129 -16.983 1.00 89.56 271 ASP A O 1
ATOM 2069 N N . THR A 1 272 ? 5.027 11.012 -17.004 1.00 91.50 272 THR A N 1
ATOM 2070 C CA . THR A 1 272 ? 4.038 11.240 -15.952 1.00 91.50 272 THR A CA 1
ATOM 2071 C C . THR A 1 272 ? 4.740 11.409 -14.617 1.00 91.50 272 THR A C 1
ATOM 2073 O O . THR A 1 272 ? 5.386 10.482 -14.128 1.00 91.50 272 THR A O 1
ATOM 2076 N N . GLN A 1 273 ? 4.594 12.590 -14.023 1.00 92.69 273 GLN A N 1
ATOM 2077 C CA . GLN A 1 273 ? 5.211 12.929 -12.748 1.00 92.69 273 GLN A CA 1
ATOM 2078 C C . GLN A 1 273 ? 4.734 11.976 -11.632 1.00 92.69 273 GLN A C 1
ATOM 2080 O O . GLN A 1 273 ? 3.532 11.704 -11.545 1.00 92.69 273 GLN A O 1
ATOM 2085 N N . PRO A 1 274 ? 5.642 11.467 -10.776 1.00 93.50 274 PRO A N 1
ATOM 2086 C CA . PRO A 1 274 ? 5.259 10.743 -9.566 1.00 93.50 274 PRO A CA 1
ATOM 2087 C C . PRO A 1 274 ? 4.293 11.574 -8.718 1.00 93.50 274 PRO A C 1
ATOM 2089 O O . PRO A 1 274 ? 4.447 12.790 -8.606 1.00 93.50 274 PRO A O 1
ATOM 2092 N N . CYS A 1 275 ? 3.292 10.935 -8.114 1.00 90.88 275 CYS A N 1
ATOM 2093 C CA . CYS A 1 275 ? 2.323 11.654 -7.282 1.00 90.88 275 CYS A CA 1
ATOM 2094 C C . CYS A 1 275 ? 2.850 11.952 -5.871 1.00 90.88 275 CYS A C 1
ATOM 2096 O O . CYS A 1 275 ? 2.268 12.768 -5.162 1.00 90.88 275 CYS A O 1
ATOM 2098 N N . PHE A 1 276 ? 3.952 11.308 -5.483 1.00 88.25 276 PHE A N 1
ATOM 2099 C CA . PHE A 1 276 ? 4.695 11.558 -4.255 1.00 88.25 276 PHE A CA 1
ATOM 2100 C C . PHE A 1 276 ? 6.184 11.365 -4.529 1.00 88.25 276 PHE A C 1
ATOM 2102 O O . PHE A 1 276 ? 6.554 10.643 -5.456 1.00 88.25 276 PHE A O 1
ATOM 2109 N N . ASP A 1 277 ? 7.024 11.904 -3.650 1.00 87.81 277 ASP A N 1
ATOM 2110 C CA . ASP A 1 277 ? 8.467 11.641 -3.669 1.00 87.81 277 ASP A CA 1
ATOM 2111 C C . ASP A 1 277 ? 8.802 10.181 -3.322 1.00 87.81 277 ASP A C 1
ATOM 2113 O O . ASP A 1 277 ? 9.947 9.767 -3.422 1.00 87.81 277 ASP A O 1
ATOM 2117 N N . THR A 1 278 ? 7.801 9.375 -2.950 1.00 87.81 278 THR A N 1
ATOM 2118 C CA . THR A 1 278 ? 7.967 7.972 -2.579 1.00 87.81 278 THR A CA 1
ATOM 2119 C C . THR A 1 278 ? 8.684 7.164 -3.659 1.00 87.81 278 THR A C 1
ATOM 2121 O O . THR A 1 278 ? 8.234 7.073 -4.807 1.00 87.81 278 THR A O 1
ATOM 2124 N N . ALA A 1 279 ? 9.757 6.502 -3.236 1.00 90.44 279 ALA A N 1
ATOM 2125 C CA . ALA A 1 279 ? 10.573 5.634 -4.063 1.00 90.44 279 ALA A CA 1
ATOM 2126 C C . ALA A 1 279 ? 10.919 4.348 -3.313 1.00 90.44 279 ALA A C 1
ATOM 2128 O O . ALA A 1 279 ? 10.778 4.246 -2.090 1.00 90.44 279 ALA A O 1
ATOM 2129 N N . GLY A 1 280 ? 11.408 3.367 -4.054 1.00 90.75 280 GLY A N 1
ATOM 2130 C CA . GLY A 1 280 ? 11.996 2.175 -3.472 1.00 90.75 280 GLY A CA 1
ATOM 2131 C C . GLY A 1 280 ? 13.003 1.544 -4.406 1.00 90.75 280 GLY A C 1
ATOM 2132 O O . GLY A 1 280 ? 13.072 1.887 -5.587 1.00 90.75 280 GLY A O 1
ATOM 2133 N N . TRP A 1 281 ? 13.806 0.650 -3.854 1.00 92.44 281 TRP A N 1
ATOM 2134 C CA . TRP A 1 281 ? 14.896 -0.020 -4.550 1.00 92.44 281 TRP A CA 1
ATOM 2135 C C . TRP A 1 281 ? 14.904 -1.506 -4.193 1.00 92.44 281 TRP A C 1
ATOM 2137 O O . TRP A 1 281 ? 14.399 -1.882 -3.126 1.00 92.44 281 TRP A O 1
ATOM 2147 N N . PRO A 1 282 ? 15.459 -2.353 -5.072 1.00 90.00 282 PRO A N 1
ATOM 2148 C CA . PRO A 1 282 ? 15.645 -3.765 -4.787 1.00 90.00 282 PRO A CA 1
ATOM 2149 C C . PRO A 1 282 ? 16.448 -3.967 -3.503 1.00 90.00 282 PRO A C 1
ATOM 2151 O O . PRO A 1 282 ? 17.511 -3.369 -3.327 1.00 90.00 282 PRO A O 1
ATOM 2154 N N . ASP A 1 283 ? 15.950 -4.821 -2.615 1.00 84.81 283 ASP A N 1
ATOM 2155 C CA . ASP A 1 283 ? 16.632 -5.198 -1.380 1.00 84.81 283 ASP A CA 1
ATOM 2156 C C . ASP A 1 283 ? 17.060 -6.665 -1.463 1.00 84.81 283 ASP A C 1
ATOM 2158 O O . ASP A 1 283 ? 16.354 -7.578 -1.027 1.00 84.81 283 ASP A O 1
ATOM 2162 N N . ALA A 1 284 ? 18.236 -6.891 -2.054 1.00 74.56 284 ALA A N 1
ATOM 2163 C CA . ALA A 1 284 ? 18.804 -8.228 -2.213 1.00 74.56 284 ALA A CA 1
ATOM 2164 C C . ALA A 1 284 ? 19.125 -8.908 -0.868 1.00 74.56 284 ALA A C 1
ATOM 2166 O O . ALA A 1 284 ? 19.165 -10.136 -0.803 1.00 74.56 284 ALA A O 1
ATOM 2167 N N . ALA A 1 285 ? 19.338 -8.132 0.202 1.00 74.06 285 ALA A N 1
ATOM 2168 C CA . ALA A 1 285 ? 19.594 -8.655 1.544 1.00 74.06 285 ALA A CA 1
ATOM 2169 C C . ALA A 1 285 ? 18.299 -9.086 2.257 1.00 74.06 285 ALA A C 1
ATOM 2171 O O . ALA A 1 285 ? 18.334 -9.856 3.220 1.00 74.06 285 ALA A O 1
ATOM 2172 N N . GLY A 1 286 ? 17.148 -8.628 1.761 1.00 68.19 286 GLY A N 1
ATOM 2173 C CA . GLY A 1 286 ? 15.851 -8.850 2.370 1.00 68.19 286 GLY A CA 1
ATOM 2174 C C . GLY A 1 286 ? 15.635 -8.016 3.642 1.00 68.19 286 GLY A C 1
ATOM 2175 O O . GLY A 1 286 ? 16.552 -7.379 4.161 1.00 68.19 286 GLY A O 1
ATOM 2176 N N . PRO A 1 287 ? 14.420 -8.077 4.217 1.00 59.34 287 PRO A N 1
ATOM 2177 C CA . PRO A 1 287 ? 13.954 -7.180 5.276 1.00 59.34 287 PRO A CA 1
ATOM 2178 C C . PRO A 1 287 ? 14.685 -7.306 6.630 1.00 59.34 287 PRO A C 1
ATOM 2180 O O . PRO A 1 287 ? 14.262 -6.680 7.597 1.00 59.34 287 PRO A O 1
ATOM 2183 N N . GLY A 1 288 ? 15.765 -8.092 6.714 1.00 56.16 288 GLY A N 1
ATOM 2184 C CA . GLY A 1 288 ? 16.614 -8.253 7.899 1.00 56.16 288 GLY A CA 1
ATOM 2185 C C . GLY A 1 288 ? 17.987 -7.574 7.809 1.00 56.16 288 GLY A C 1
ATOM 2186 O O . GLY A 1 288 ? 18.743 -7.642 8.770 1.00 56.16 288 GLY A O 1
ATOM 2187 N N . GLY A 1 289 ? 18.334 -6.932 6.686 1.00 53.53 289 GLY A N 1
ATOM 2188 C CA . GLY A 1 289 ? 19.658 -6.320 6.501 1.00 53.53 289 GLY A CA 1
ATOM 2189 C C . GLY A 1 289 ? 19.836 -4.922 7.108 1.00 53.53 289 GLY A C 1
ATOM 2190 O O . GLY A 1 289 ? 20.968 -4.461 7.225 1.00 53.53 289 GLY A O 1
ATOM 2191 N N . ALA A 1 290 ? 18.746 -4.239 7.480 1.00 49.78 290 ALA A N 1
ATOM 2192 C CA . ALA A 1 290 ? 18.757 -2.816 7.846 1.00 49.78 290 ALA A CA 1
ATOM 2193 C C . ALA A 1 290 ? 18.278 -2.503 9.280 1.00 49.78 290 ALA A C 1
ATOM 2195 O O . ALA A 1 290 ? 18.040 -1.340 9.606 1.00 49.78 290 ALA A O 1
ATOM 2196 N N . GLU A 1 291 ? 18.157 -3.499 10.164 1.00 43.16 291 GLU A N 1
ATOM 2197 C CA . GLU A 1 291 ? 18.200 -3.220 11.604 1.00 43.16 291 GLU A CA 1
ATOM 2198 C C . GLU A 1 291 ? 19.671 -3.085 12.015 1.00 43.16 291 GLU A C 1
ATOM 2200 O O . GLU A 1 291 ? 20.350 -4.088 12.198 1.00 43.16 291 GLU A O 1
ATOM 2205 N N . VAL A 1 292 ? 20.145 -1.833 12.096 1.00 38.72 292 VAL A N 1
ATOM 2206 C CA . VAL A 1 292 ? 21.294 -1.276 12.856 1.00 38.72 292 VAL A CA 1
ATOM 2207 C C . VAL A 1 292 ? 22.007 -0.217 11.999 1.00 38.72 292 VAL A C 1
ATOM 2209 O O . VAL A 1 292 ? 22.973 -0.501 11.292 1.00 38.72 292 VAL A O 1
ATOM 2212 N N . ALA A 1 293 ? 21.516 1.023 12.092 1.00 30.83 293 ALA A N 1
ATOM 2213 C CA . ALA A 1 293 ? 22.297 2.263 12.030 1.00 30.83 293 ALA A CA 1
ATOM 2214 C C . ALA A 1 293 ? 21.493 3.401 12.678 1.00 30.83 293 ALA A C 1
ATOM 2216 O O . ALA A 1 293 ? 20.329 3.617 12.263 1.00 30.83 293 ALA A O 1
#

Organism: Alexandrium catenella (NCBI:txid2925)

pLDDT: mean 73.32, std 19.83, range [25.47, 97.94]

Sequence (293 aa):
GGERFVGASDLAPDLQVALMRIHELAVAGTTGKFAAEAVGFPGLAEVLRLTRGFAIEEASTEDGAAPAFRPRSEVHKCHVCGCVEEAHCSLAQRGTQTALYWTHRKSEPGREPPAEVGVWQGGGASSWGPRVAWTPSEPQREAPAAECEAEEPRSPTEEELGPDWAALGTAWAWAHDGVRQNGWFRLHGGGRLATKWGNGTWRLLEDRTSSLPPLLLITFNAVEHALRLDPTGSDGGRPVRFAMVSKRRLGQQESLARQDVASVGRLLRQDTQPCFDTAGWPDAAGPGGAEVA